Protein AF-A0A559LM00-F1 (afdb_monomer_lite)

Sequence (314 aa):
MRIRACRTKENVLQFLETYDVQHREHYKTKSLLLDKDQVIPAVTFHSKIVKPLAYRFVTWVQRHHDKLISPAQLSTTETGRILRAFYRYQLFCNLFGVDVQSRHGIGTDEERLEEYLDKFQPWEIEEILCINAFIEDKYSQVLDQVTWNFHPNNPKWDAEQTDPSTPEGAYNIEWFVLSSVFEARDHPALVELMSQYIISSNGDWFFEATDDLVQERWRGRFLSEGDQAQDYREPMPFEGDREGLPLLAWVILWKETSSNLYGVHIMEAFREWGSVMWDAGRLISSGAADTLTTEWERFCTVANGDLEDARDLI

Organism: Fusarium oxysporum f. sp. cubense (NCBI:txid61366)

pLDDT: mean 76.24, std 16.86, range [32.5, 96.25]

Structure (mmCIF, N/CA/C/O backbone):
data_AF-A0A559LM00-F1
#
_entry.id   AF-A0A559LM00-F1
#
loop_
_atom_site.group_PDB
_atom_site.id
_atom_site.type_symbol
_atom_site.label_atom_id
_atom_site.label_alt_id
_atom_site.label_comp_id
_atom_site.label_asym_id
_atom_site.label_entity_id
_atom_site.label_seq_id
_atom_site.pdbx_PDB_ins_code
_atom_site.Cartn_x
_atom_site.Cartn_y
_atom_site.Cartn_z
_atom_site.occupancy
_atom_site.B_iso_or_equiv
_atom_site.auth_seq_id
_atom_site.auth_comp_id
_atom_site.auth_asym_id
_atom_site.auth_atom_id
_atom_site.pdbx_PDB_model_num
ATOM 1 N N . MET A 1 1 ? -0.821 9.557 -19.865 1.00 38.56 1 MET A N 1
ATOM 2 C CA . MET A 1 1 ? 0.436 9.187 -19.173 1.00 38.56 1 MET A CA 1
ATOM 3 C C . MET A 1 1 ? 1.600 9.221 -20.163 1.00 38.56 1 MET A C 1
ATOM 5 O O . MET A 1 1 ? 1.863 8.232 -20.829 1.00 38.56 1 MET A O 1
ATOM 9 N N . ARG A 1 2 ? 2.259 10.378 -20.309 1.00 32.50 2 ARG A N 1
ATOM 10 C CA . ARG A 1 2 ? 3.512 10.569 -21.074 1.00 32.50 2 ARG A CA 1
ATOM 11 C C . ARG A 1 2 ? 4.588 11.174 -20.153 1.00 32.50 2 ARG A C 1
ATOM 13 O O . ARG A 1 2 ? 5.247 12.133 -20.516 1.00 32.50 2 ARG A O 1
ATOM 20 N N . ILE A 1 3 ? 4.708 10.671 -18.924 1.00 45.09 3 ILE A N 1
ATOM 21 C CA . ILE A 1 3 ? 5.622 11.258 -17.921 1.00 45.09 3 ILE A CA 1
ATOM 22 C C . ILE A 1 3 ? 7.060 10.739 -18.099 1.00 45.09 3 ILE A C 1
ATOM 24 O O . ILE A 1 3 ? 8.010 11.436 -17.772 1.00 45.09 3 ILE A O 1
ATOM 28 N N . ARG A 1 4 ? 7.250 9.557 -18.701 1.00 46.72 4 ARG A N 1
ATOM 29 C CA . ARG A 1 4 ? 8.565 8.896 -18.748 1.00 46.72 4 ARG A CA 1
ATOM 30 C C . ARG A 1 4 ? 9.628 9.594 -19.605 1.00 46.72 4 ARG A C 1
ATOM 32 O O . ARG A 1 4 ? 10.789 9.538 -19.247 1.00 46.72 4 ARG A O 1
ATOM 39 N N . ALA A 1 5 ? 9.261 10.281 -20.688 1.00 46.34 5 ALA A N 1
ATOM 40 C CA . ALA A 1 5 ? 10.246 10.854 -21.618 1.00 46.34 5 ALA A CA 1
ATOM 41 C C . ALA A 1 5 ? 10.874 12.192 -21.155 1.00 46.34 5 ALA A C 1
ATOM 43 O O . ALA A 1 5 ? 11.780 12.695 -21.812 1.00 46.34 5 ALA A O 1
ATOM 44 N N . CYS A 1 6 ? 10.394 12.785 -20.053 1.00 55.00 6 CYS A N 1
ATOM 45 C CA . CYS A 1 6 ? 10.891 14.058 -19.505 1.00 55.00 6 CYS A CA 1
ATOM 46 C C . CYS A 1 6 ? 10.982 14.026 -17.970 1.00 55.00 6 CYS A C 1
ATOM 48 O O . CYS A 1 6 ? 10.724 15.031 -17.306 1.00 55.00 6 CYS A O 1
ATOM 50 N N . ARG A 1 7 ? 11.261 12.861 -17.380 1.00 69.31 7 ARG A N 1
ATOM 51 C CA . ARG A 1 7 ? 11.218 12.690 -15.929 1.00 69.31 7 ARG A CA 1
ATOM 52 C C . ARG A 1 7 ? 12.531 13.162 -15.285 1.00 69.31 7 ARG A C 1
ATOM 54 O O . ARG A 1 7 ? 13.519 12.440 -15.310 1.00 69.31 7 ARG A O 1
ATOM 61 N N . THR A 1 8 ? 12.523 14.365 -14.710 1.00 77.44 8 THR A N 1
ATOM 62 C CA . THR A 1 8 ? 13.598 14.902 -13.851 1.00 77.44 8 THR A CA 1
ATOM 63 C C . THR A 1 8 ? 13.083 15.088 -12.424 1.00 77.44 8 THR A C 1
ATOM 65 O O . THR A 1 8 ? 11.866 15.114 -12.214 1.00 77.44 8 THR A O 1
ATOM 68 N N . LYS A 1 9 ? 13.987 15.233 -11.446 1.00 80.31 9 LYS A N 1
ATOM 69 C CA . LYS A 1 9 ? 13.611 15.476 -10.043 1.00 80.31 9 LYS A CA 1
ATOM 70 C C . LYS A 1 9 ? 12.732 16.723 -9.914 1.00 80.31 9 LYS A C 1
ATOM 72 O O . LYS A 1 9 ? 11.703 16.680 -9.254 1.00 80.31 9 LYS A O 1
ATOM 77 N N . GLU A 1 10 ? 13.070 17.793 -10.626 1.00 82.94 10 GLU A N 1
ATOM 78 C CA . GLU A 1 10 ? 12.320 19.053 -10.625 1.00 82.94 10 GLU A CA 1
ATOM 79 C C . GLU A 1 10 ? 10.890 18.868 -11.147 1.00 82.94 10 GLU A C 1
ATOM 81 O O . GLU A 1 10 ? 9.939 19.346 -10.533 1.00 82.94 10 GLU A O 1
ATOM 86 N N . ASN A 1 11 ? 10.718 18.124 -12.245 1.00 83.00 11 ASN A N 1
ATOM 87 C CA . ASN A 1 11 ? 9.393 17.860 -12.808 1.00 83.00 11 ASN A CA 1
ATOM 88 C C . ASN A 1 11 ? 8.537 16.976 -11.882 1.00 83.00 11 ASN A C 1
ATOM 90 O O . ASN A 1 11 ? 7.316 17.139 -11.842 1.00 83.00 11 ASN A O 1
ATOM 94 N N . VAL A 1 12 ? 9.160 16.045 -11.147 1.00 84.06 12 VAL A N 1
ATOM 95 C CA . VAL A 1 12 ? 8.483 15.216 -10.135 1.00 84.06 12 VAL A CA 1
ATOM 96 C C . VAL A 1 12 ? 8.002 16.078 -8.970 1.00 84.06 12 VAL A C 1
ATOM 98 O O . VAL A 1 12 ? 6.820 16.017 -8.638 1.00 84.06 12 VAL A O 1
ATOM 101 N N . LEU A 1 13 ? 8.868 16.928 -8.411 1.00 85.69 13 LEU A N 1
ATOM 102 C CA . LEU A 1 13 ? 8.511 17.825 -7.307 1.00 85.69 13 LEU A CA 1
ATOM 103 C C . LEU A 1 13 ? 7.398 18.804 -7.711 1.00 85.69 13 LEU A C 1
ATOM 105 O O . LEU A 1 13 ? 6.391 18.916 -7.018 1.00 85.69 13 LEU A O 1
ATOM 109 N N . GLN A 1 14 ? 7.492 19.417 -8.896 1.00 86.25 14 GLN A N 1
ATOM 110 C CA . GLN A 1 14 ? 6.448 20.314 -9.403 1.00 86.25 14 GLN A CA 1
ATOM 111 C C . GLN A 1 14 ? 5.091 19.606 -9.577 1.00 86.25 14 GLN A C 1
ATOM 113 O O . GLN A 1 14 ? 4.025 20.175 -9.303 1.00 86.25 14 GLN A O 1
ATOM 118 N N . PHE A 1 15 ? 5.108 18.355 -10.050 1.00 87.19 15 PHE A N 1
ATOM 119 C CA . PHE A 1 15 ? 3.897 17.545 -10.124 1.00 87.19 15 PHE A CA 1
ATOM 120 C C . PHE A 1 15 ? 3.331 17.271 -8.727 1.00 87.19 15 PHE A C 1
ATOM 122 O O . PHE A 1 15 ? 2.123 17.406 -8.536 1.00 87.19 15 PHE A O 1
ATOM 129 N N . LEU A 1 16 ? 4.182 16.911 -7.764 1.00 87.62 16 LEU A N 1
ATOM 130 C CA . LEU A 1 16 ? 3.782 16.571 -6.400 1.00 87.62 16 LEU A CA 1
ATOM 131 C C . LEU A 1 16 ? 3.203 17.763 -5.642 1.00 87.62 16 LEU A C 1
ATOM 133 O O . LEU A 1 16 ? 2.209 17.578 -4.946 1.00 87.62 16 LEU A O 1
ATOM 137 N N . GLU A 1 17 ? 3.730 18.972 -5.835 1.00 85.12 17 GLU A N 1
ATOM 138 C CA . GLU A 1 17 ? 3.127 20.208 -5.316 1.00 85.12 17 GLU A CA 1
ATOM 139 C C . GLU A 1 17 ? 1.706 20.408 -5.864 1.00 85.12 17 GLU A C 1
ATOM 141 O O . GLU A 1 17 ? 0.759 20.670 -5.120 1.00 85.12 17 GLU A O 1
ATOM 146 N N . THR A 1 18 ? 1.527 20.233 -7.178 1.00 83.44 18 THR A N 1
ATOM 147 C CA . THR A 1 18 ? 0.214 20.387 -7.827 1.00 83.44 18 THR A CA 1
ATOM 148 C C . THR A 1 18 ? -0.769 19.308 -7.369 1.00 83.44 18 THR A C 1
ATOM 150 O O . THR A 1 18 ? -1.940 19.597 -7.113 1.00 83.44 18 THR A O 1
ATOM 153 N N . TYR A 1 19 ? -0.297 18.065 -7.272 1.00 83.38 19 TYR A N 1
ATOM 154 C CA . TYR A 1 19 ? -1.072 16.922 -6.802 1.00 83.38 19 TYR A CA 1
ATOM 155 C C . TYR A 1 19 ? -1.530 17.124 -5.359 1.00 83.38 19 TYR A C 1
ATOM 157 O O . TYR A 1 19 ? -2.692 16.893 -5.055 1.00 83.38 19 TYR A O 1
ATOM 165 N N . ASP A 1 20 ? -0.646 17.605 -4.493 1.00 81.38 20 ASP A N 1
ATOM 166 C CA . ASP A 1 20 ? -0.907 17.808 -3.073 1.00 81.38 20 ASP A CA 1
ATOM 167 C C . ASP A 1 20 ? -1.953 18.907 -2.822 1.00 81.38 20 ASP A C 1
ATOM 169 O O . ASP A 1 20 ? -2.894 18.722 -2.049 1.00 81.38 20 ASP A O 1
ATOM 173 N N . VAL A 1 21 ? -1.887 20.016 -3.570 1.00 77.62 21 VAL A N 1
ATOM 174 C CA . VAL A 1 21 ? -2.957 21.031 -3.570 1.00 77.62 21 VAL A CA 1
ATOM 175 C C . VAL A 1 21 ? -4.295 20.412 -3.983 1.00 77.62 21 VAL A C 1
ATOM 177 O O . VAL A 1 21 ? -5.298 20.600 -3.300 1.00 77.62 21 VAL A O 1
ATOM 180 N N . GLN A 1 22 ? -4.324 19.628 -5.064 1.00 74.44 22 GLN A N 1
ATOM 181 C CA . GLN A 1 22 ? -5.555 18.982 -5.534 1.00 74.44 22 GLN A CA 1
ATOM 182 C C . GLN A 1 22 ? -6.076 17.915 -4.563 1.00 74.44 22 GLN A C 1
ATOM 184 O O . GLN A 1 22 ? -7.289 17.756 -4.417 1.00 74.44 22 GLN A O 1
ATOM 189 N N . HIS A 1 23 ? -5.180 17.185 -3.903 1.00 72.50 23 HIS A N 1
ATOM 190 C CA . HIS A 1 23 ? -5.504 16.166 -2.913 1.00 72.50 23 HIS A CA 1
ATOM 191 C C . HIS A 1 23 ? -6.143 16.801 -1.673 1.00 72.50 23 HIS A C 1
ATOM 193 O O . HIS A 1 23 ? -7.248 16.418 -1.299 1.00 72.50 23 HIS A O 1
ATOM 199 N N . ARG A 1 24 ? -5.522 17.846 -1.108 1.00 68.00 24 ARG A N 1
ATOM 200 C CA . ARG A 1 24 ? -6.054 18.581 0.053 1.00 68.00 24 ARG A CA 1
ATOM 201 C C . ARG A 1 24 ? -7.364 19.322 -0.228 1.00 68.00 24 ARG A C 1
ATOM 203 O O . ARG A 1 24 ? -8.161 19.520 0.681 1.00 68.00 24 ARG A O 1
ATOM 210 N N . GLU A 1 25 ? -7.617 19.718 -1.474 1.00 65.50 25 GLU A N 1
ATOM 211 C CA . GLU A 1 25 ? -8.863 20.390 -1.877 1.00 65.50 25 GLU A CA 1
ATOM 212 C C . GLU A 1 25 ? -10.072 19.442 -2.096 1.00 65.50 25 GLU A C 1
ATOM 214 O O . GLU A 1 25 ? -11.132 19.900 -2.545 1.00 65.50 25 GLU A O 1
ATOM 219 N N . HIS A 1 26 ? -9.967 18.132 -1.822 1.00 57.91 26 HIS A N 1
ATOM 220 C CA . HIS A 1 26 ? -10.953 17.157 -2.309 1.00 57.91 26 HIS A CA 1
ATOM 221 C C . HIS A 1 26 ? -12.411 17.381 -1.843 1.00 57.91 26 HIS A C 1
ATOM 223 O O . HIS A 1 26 ? -12.693 17.686 -0.689 1.00 57.91 26 HIS A O 1
ATOM 229 N N . TYR A 1 27 ? -13.322 17.170 -2.811 1.00 48.06 27 TYR A N 1
ATOM 230 C CA . TYR A 1 27 ? -14.798 17.292 -2.857 1.00 48.06 27 TYR A CA 1
ATOM 231 C C . TYR A 1 27 ? -15.404 18.501 -3.575 1.00 48.06 27 TYR A C 1
ATOM 233 O O . TYR A 1 27 ? -16.608 18.493 -3.851 1.00 48.06 27 TYR A O 1
ATOM 241 N N . LYS A 1 28 ? -14.632 19.492 -4.028 1.00 45.38 28 LYS A N 1
ATOM 242 C CA . LYS A 1 28 ? -15.147 20.360 -5.100 1.00 45.38 28 LYS A CA 1
ATOM 243 C C . LYS A 1 28 ? -14.879 19.676 -6.424 1.00 45.38 28 LYS A C 1
ATOM 245 O O . LYS A 1 28 ? -13.815 19.837 -7.005 1.00 45.38 28 LYS A O 1
ATOM 250 N N . THR A 1 29 ? -15.873 18.913 -6.884 1.00 45.06 29 THR A N 1
ATOM 251 C CA . THR A 1 29 ? -15.954 18.363 -8.244 1.00 45.06 29 THR A CA 1
ATOM 252 C C . THR A 1 29 ? -15.842 19.514 -9.241 1.00 45.06 29 THR A C 1
ATOM 254 O O . THR A 1 29 ? -16.833 20.039 -9.748 1.00 45.06 29 THR A O 1
ATOM 257 N N . LYS A 1 30 ? -14.622 19.963 -9.522 1.00 47.22 30 LYS A N 1
ATOM 258 C CA . LYS A 1 30 ? -14.353 20.741 -10.712 1.00 47.22 30 LYS A CA 1
ATOM 259 C C . LYS A 1 30 ? -14.426 19.695 -11.800 1.00 47.22 30 LYS A C 1
ATOM 261 O O . LYS A 1 30 ? -13.544 18.852 -11.906 1.00 47.22 30 LYS A O 1
ATOM 266 N N . SER A 1 31 ? -15.538 19.690 -12.530 1.00 48.81 31 SER A N 1
ATOM 267 C CA . SER A 1 31 ? -15.653 18.983 -13.799 1.00 48.81 31 SER A CA 1
ATOM 268 C C . SER A 1 31 ? -14.498 19.460 -14.674 1.00 48.81 31 SER A C 1
ATOM 270 O O . SER A 1 31 ? -14.629 20.453 -15.391 1.00 48.81 31 SER A O 1
ATOM 272 N N . LEU A 1 32 ? -13.337 18.812 -14.561 1.00 57.72 32 LEU A N 1
ATOM 273 C CA . LEU A 1 32 ? -12.252 19.017 -15.491 1.00 57.72 32 LEU A CA 1
ATOM 274 C C . LEU A 1 32 ? -12.810 18.562 -16.831 1.00 57.72 32 LEU A C 1
ATOM 276 O O . LEU A 1 32 ? -13.149 17.394 -17.018 1.00 57.72 32 LEU A O 1
ATOM 280 N N . LEU A 1 33 ? -12.956 19.516 -17.747 1.00 56.16 33 LEU A N 1
ATOM 281 C CA . LEU A 1 33 ? -13.113 19.225 -19.162 1.00 56.16 33 LEU A CA 1
ATOM 282 C C . LEU A 1 33 ? -11.802 18.576 -19.607 1.00 56.16 33 LEU A C 1
ATOM 284 O O . LEU A 1 33 ? -10.878 19.253 -20.049 1.00 56.16 33 LEU A O 1
ATOM 288 N N . LEU A 1 34 ? -11.700 17.269 -19.382 1.00 64.44 34 LEU A N 1
ATOM 289 C CA . LEU A 1 34 ? -10.583 16.469 -19.846 1.00 64.44 34 LEU A CA 1
ATOM 290 C C . LEU A 1 34 ? -10.708 16.354 -21.360 1.00 64.44 34 LEU A C 1
ATOM 292 O O . LEU A 1 34 ? -11.740 15.930 -21.887 1.00 64.44 34 LEU A O 1
ATOM 296 N N . ASP A 1 35 ? -9.650 16.747 -22.055 1.00 75.75 35 ASP A N 1
ATOM 297 C CA . ASP A 1 35 ? -9.575 16.585 -23.498 1.00 75.75 35 ASP A CA 1
ATOM 298 C C . ASP A 1 35 ? -9.514 15.093 -23.870 1.00 75.75 35 ASP A C 1
ATOM 300 O O . ASP A 1 35 ? -9.034 14.252 -23.101 1.00 75.75 35 ASP A O 1
ATOM 304 N N . LYS A 1 36 ? -9.983 14.745 -25.072 1.00 71.69 36 LYS A N 1
ATOM 305 C CA . LYS A 1 36 ? -9.971 13.369 -25.590 1.00 71.69 36 LYS A CA 1
ATOM 306 C C . LYS A 1 36 ? -8.573 12.754 -25.531 1.00 71.69 36 LYS A C 1
ATOM 308 O O . LYS A 1 36 ? -8.454 11.577 -25.188 1.00 71.69 36 LYS A O 1
ATOM 313 N N . ASP A 1 37 ? -7.536 13.552 -25.774 1.00 75.56 37 ASP A N 1
ATOM 314 C CA . ASP A 1 37 ? -6.137 13.116 -25.740 1.00 75.56 37 ASP A CA 1
ATOM 315 C C . ASP A 1 37 ? -5.653 12.732 -24.329 1.00 75.56 37 ASP A C 1
ATOM 317 O O . ASP A 1 37 ? -4.685 11.983 -24.180 1.00 75.56 37 ASP A O 1
ATOM 321 N N . GLN A 1 38 ? -6.349 13.177 -23.279 1.00 74.06 38 GLN A N 1
ATOM 322 C CA . GLN A 1 38 ? -6.095 12.783 -21.890 1.00 74.06 38 GLN A CA 1
ATOM 323 C C . GLN A 1 38 ? -6.999 11.624 -21.448 1.00 74.06 38 GLN A C 1
ATOM 325 O O . GLN A 1 38 ? -6.536 10.704 -20.768 1.00 74.06 38 GLN A O 1
ATOM 330 N N . VAL A 1 39 ? -8.267 11.631 -21.875 1.00 77.88 39 VAL A N 1
ATOM 331 C CA . VAL A 1 39 ? -9.256 10.604 -21.511 1.00 77.88 39 VAL A CA 1
ATOM 332 C C . VAL A 1 39 ? -8.934 9.255 -22.148 1.00 77.88 39 VAL A C 1
ATOM 334 O O . VAL A 1 39 ? -8.984 8.235 -21.464 1.00 77.88 39 VAL A O 1
ATOM 337 N N . ILE A 1 40 ? -8.579 9.216 -23.438 1.00 75.06 40 ILE A N 1
ATOM 338 C CA . ILE A 1 40 ? -8.351 7.951 -24.156 1.00 75.06 40 ILE A CA 1
ATOM 339 C C . ILE A 1 40 ? -7.229 7.124 -23.503 1.00 75.06 40 ILE A C 1
ATOM 341 O O . ILE A 1 40 ? -7.462 5.941 -23.230 1.00 75.06 40 ILE A O 1
ATOM 345 N N . PRO A 1 41 ? -6.044 7.686 -23.182 1.00 73.31 41 PRO A N 1
ATOM 346 C CA . PRO A 1 41 ? -5.012 6.943 -22.466 1.00 73.31 41 PRO A CA 1
ATOM 347 C C . PRO A 1 41 ? -5.449 6.491 -21.071 1.00 73.31 41 PRO 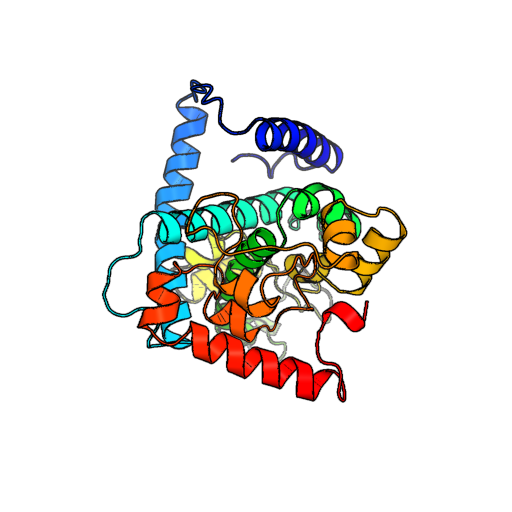A C 1
ATOM 349 O O . PRO A 1 41 ? -5.138 5.366 -20.691 1.00 73.31 41 PRO A O 1
ATOM 352 N N . ALA A 1 42 ? -6.181 7.324 -20.323 1.00 74.81 42 ALA A N 1
ATOM 353 C CA . ALA A 1 42 ? -6.656 6.975 -18.983 1.00 74.81 42 ALA A CA 1
ATOM 354 C C . ALA A 1 42 ? -7.658 5.808 -19.019 1.00 74.81 42 ALA A C 1
ATOM 356 O O . ALA A 1 42 ? -7.501 4.835 -18.286 1.00 74.81 42 ALA A O 1
ATOM 357 N N . VAL A 1 43 ? -8.634 5.851 -19.932 1.00 78.75 43 VAL A N 1
ATOM 358 C CA . VAL A 1 43 ? -9.609 4.767 -20.142 1.00 78.75 43 VAL A CA 1
ATOM 359 C C . VAL A 1 43 ? -8.921 3.498 -20.636 1.00 78.75 43 VAL A C 1
ATOM 361 O O . VAL A 1 43 ? -9.266 2.400 -20.194 1.00 78.75 43 VAL A O 1
ATOM 364 N N . THR A 1 44 ? -7.937 3.632 -21.527 1.00 75.88 44 THR A N 1
ATOM 365 C CA . THR A 1 44 ? -7.155 2.496 -22.028 1.00 75.88 44 THR A CA 1
ATOM 366 C C . THR A 1 44 ? -6.376 1.840 -20.896 1.00 75.88 44 THR A C 1
ATOM 368 O O . THR A 1 44 ? -6.470 0.627 -20.729 1.00 75.88 44 THR A O 1
ATOM 371 N N . PHE A 1 45 ? -5.667 2.630 -20.087 1.00 76.81 45 PHE A N 1
ATOM 372 C CA . PHE A 1 45 ? -4.922 2.143 -18.931 1.00 76.81 45 PHE A CA 1
ATOM 373 C C . PHE A 1 45 ? -5.848 1.475 -17.906 1.00 76.81 45 PHE A C 1
ATOM 375 O O . PHE A 1 45 ? -5.606 0.339 -17.503 1.00 76.81 45 PHE A O 1
ATOM 382 N N . HIS A 1 46 ? -6.967 2.118 -17.563 1.00 82.06 46 HIS A N 1
ATOM 383 C CA . HIS A 1 46 ? -7.951 1.546 -16.650 1.00 82.06 46 HIS A CA 1
ATOM 384 C C . HIS A 1 46 ? -8.493 0.201 -17.151 1.00 82.06 46 HIS A C 1
ATOM 386 O O . HIS A 1 46 ? -8.498 -0.788 -16.423 1.00 82.06 46 HIS A O 1
ATOM 392 N N . SER A 1 47 ? -8.935 0.154 -18.409 1.00 78.19 47 SER A N 1
ATOM 393 C CA . SER A 1 47 ? -9.650 -1.005 -18.951 1.00 78.19 47 SER A CA 1
ATOM 394 C C . SER A 1 47 ? -8.727 -2.174 -19.279 1.00 78.19 47 SER A C 1
ATOM 396 O O . SER A 1 47 ? -9.139 -3.322 -19.135 1.00 78.19 47 SER A O 1
ATOM 398 N N . LYS A 1 48 ? -7.505 -1.895 -19.749 1.00 75.19 48 LYS A N 1
ATOM 399 C CA . LYS A 1 48 ? -6.561 -2.929 -20.191 1.00 75.19 48 LYS A CA 1
ATOM 400 C C . LYS A 1 48 ? -5.594 -3.379 -19.103 1.00 75.19 48 LYS A C 1
ATOM 402 O O . LYS A 1 48 ? -5.153 -4.519 -19.169 1.00 75.19 48 LYS A O 1
ATOM 407 N N . ILE A 1 49 ? -5.278 -2.519 -18.134 1.00 75.88 49 ILE A N 1
ATOM 408 C CA . ILE A 1 49 ? -4.257 -2.799 -17.117 1.00 75.88 49 ILE A CA 1
ATOM 409 C C . ILE A 1 49 ? -4.897 -2.907 -15.734 1.00 75.88 49 ILE A C 1
ATOM 411 O O . ILE A 1 49 ? -4.979 -3.998 -15.177 1.00 75.88 49 ILE A O 1
ATOM 415 N N . VAL A 1 50 ? -5.430 -1.803 -15.203 1.00 79.38 50 VAL A N 1
ATOM 416 C CA . VAL A 1 50 ? -5.871 -1.738 -13.798 1.00 79.38 50 VAL A CA 1
ATOM 417 C C . VAL A 1 50 ? -7.010 -2.710 -13.507 1.00 79.38 50 VAL A C 1
ATOM 419 O O . VAL A 1 50 ? -6.940 -3.479 -12.555 1.00 79.38 50 VAL A O 1
ATOM 422 N N . LYS A 1 51 ? -8.062 -2.717 -14.331 1.00 82.88 51 LYS A N 1
ATOM 423 C CA . LYS A 1 51 ? -9.236 -3.562 -14.092 1.00 82.88 51 LYS A CA 1
ATOM 424 C C . LYS A 1 51 ? -8.900 -5.064 -14.146 1.00 82.88 51 LYS A C 1
ATOM 426 O O . LYS A 1 51 ? -9.285 -5.772 -13.216 1.00 82.88 51 LYS A O 1
ATOM 431 N N . PRO A 1 52 ? -8.177 -5.585 -15.158 1.00 80.31 52 PRO A N 1
ATOM 432 C CA . PRO A 1 52 ? -7.718 -6.975 -15.145 1.00 80.31 52 PRO A CA 1
ATOM 433 C C . PRO A 1 52 ? -6.839 -7.324 -13.940 1.00 80.31 52 PRO A C 1
ATOM 435 O O . PRO A 1 52 ? -6.994 -8.408 -13.378 1.00 80.31 52 PRO A O 1
ATOM 438 N N . LEU A 1 53 ? -5.950 -6.420 -13.524 1.00 82.25 53 LEU A N 1
ATOM 439 C CA . LEU A 1 53 ? -5.092 -6.633 -12.358 1.00 82.25 53 LEU A CA 1
ATOM 440 C C . LEU A 1 53 ? -5.876 -6.662 -11.052 1.00 82.25 53 LEU A C 1
ATOM 442 O O . LEU A 1 53 ? -5.627 -7.543 -10.241 1.00 82.25 53 LEU A O 1
ATOM 446 N N . ALA A 1 54 ? -6.878 -5.799 -10.891 1.00 87.75 54 ALA A N 1
ATOM 447 C CA . ALA A 1 54 ? -7.775 -5.831 -9.741 1.00 87.75 54 ALA A CA 1
ATOM 448 C C . ALA A 1 54 ? -8.476 -7.193 -9.602 1.00 87.75 54 ALA A C 1
ATOM 450 O O . ALA A 1 54 ? -8.520 -7.757 -8.512 1.00 87.75 54 ALA A O 1
ATOM 451 N N . TYR A 1 55 ? -8.946 -7.789 -10.704 1.00 85.69 55 TYR A N 1
ATOM 452 C CA . TYR A 1 55 ? -9.506 -9.147 -10.660 1.00 85.69 55 TYR A CA 1
ATOM 453 C C . TYR A 1 55 ? -8.464 -10.213 -10.293 1.00 85.69 55 TYR A C 1
ATOM 455 O O . TYR A 1 55 ? -8.771 -11.154 -9.555 1.00 85.69 55 TYR A O 1
ATOM 463 N N . ARG A 1 56 ? -7.229 -10.085 -10.793 1.00 86.25 56 ARG A N 1
ATOM 464 C CA . ARG A 1 56 ? -6.138 -11.013 -10.456 1.00 86.25 56 ARG A CA 1
ATOM 465 C C . ARG A 1 56 ? -5.707 -10.884 -8.996 1.00 86.25 56 ARG A C 1
ATOM 467 O O . ARG A 1 56 ? -5.456 -11.914 -8.385 1.00 86.25 56 ARG A O 1
ATOM 474 N N . PHE A 1 57 ? -5.685 -9.672 -8.449 1.00 89.19 57 PHE A N 1
ATOM 475 C CA . PHE A 1 57 ? -5.428 -9.398 -7.036 1.00 89.19 57 PHE A CA 1
ATOM 476 C C . PHE A 1 57 ? -6.449 -10.114 -6.148 1.00 89.19 57 PHE A C 1
ATOM 478 O O . PHE A 1 57 ? -6.081 -10.883 -5.271 1.00 89.19 57 PHE A O 1
ATOM 485 N N . VAL A 1 58 ? -7.740 -9.979 -6.454 1.00 89.75 58 VAL A N 1
ATOM 486 C CA . VAL A 1 58 ? -8.825 -10.661 -5.722 1.00 89.75 58 VAL A CA 1
ATOM 487 C C . VAL A 1 58 ? -8.663 -12.186 -5.794 1.00 89.75 58 VAL A C 1
ATOM 489 O O . VAL A 1 58 ? -8.788 -12.887 -4.795 1.00 89.75 58 VAL A O 1
ATOM 492 N N . THR A 1 59 ? -8.306 -12.713 -6.968 1.00 87.12 59 THR A N 1
ATOM 493 C CA . THR A 1 59 ? -8.029 -14.152 -7.147 1.00 87.12 59 THR A CA 1
ATOM 494 C C . THR A 1 59 ? -6.772 -14.608 -6.394 1.00 87.12 59 THR A C 1
ATOM 496 O O . THR A 1 59 ? -6.649 -15.773 -6.023 1.00 87.12 59 THR A O 1
ATOM 499 N N . TRP A 1 60 ? -5.801 -13.719 -6.206 1.00 88.50 60 TRP A N 1
ATOM 500 C CA . TRP A 1 60 ? -4.585 -13.993 -5.451 1.00 88.50 60 TRP A CA 1
ATOM 501 C C . TRP A 1 60 ? -4.856 -14.000 -3.945 1.00 88.50 60 TRP A C 1
ATOM 503 O O . TRP A 1 60 ? -4.476 -14.964 -3.284 1.00 88.50 60 TRP A O 1
ATOM 513 N N . VAL A 1 61 ? -5.625 -13.038 -3.429 1.00 90.44 61 VAL A N 1
ATOM 514 C CA . VAL A 1 61 ? -6.074 -13.028 -2.027 1.00 90.44 61 VAL A CA 1
ATOM 515 C C . VAL A 1 61 ? -6.850 -14.298 -1.676 1.00 90.44 61 VAL A C 1
ATOM 517 O O . VAL A 1 61 ? -6.640 -14.875 -0.613 1.00 90.44 61 VAL A O 1
ATOM 520 N N . GLN A 1 62 ? -7.694 -14.798 -2.587 1.00 84.88 62 GLN A N 1
ATOM 521 C CA . GLN A 1 62 ? -8.424 -16.062 -2.402 1.00 84.88 62 GLN A CA 1
ATOM 522 C C . GLN A 1 62 ? -7.528 -17.245 -2.025 1.00 84.88 62 GLN A C 1
ATOM 524 O O . GLN A 1 62 ? -7.986 -18.159 -1.346 1.00 84.88 62 GLN A O 1
ATOM 529 N N . ARG A 1 63 ? -6.271 -17.256 -2.481 1.00 83.94 63 ARG A N 1
ATOM 530 C CA . ARG A 1 63 ? -5.324 -18.340 -2.187 1.00 83.94 63 ARG A CA 1
ATOM 531 C C . ARG A 1 63 ? -4.742 -18.231 -0.782 1.00 83.94 63 ARG A C 1
ATOM 533 O O . ARG A 1 63 ? -4.424 -19.260 -0.202 1.00 83.94 63 ARG A O 1
ATOM 540 N N . HIS A 1 64 ? -4.632 -17.012 -0.261 1.00 82.75 64 HIS A N 1
ATOM 541 C CA . HIS A 1 64 ? -4.095 -16.725 1.069 1.00 82.75 64 HIS A CA 1
ATOM 542 C C . HIS A 1 64 ? -5.184 -16.780 2.145 1.00 82.75 64 HIS A C 1
ATOM 544 O O . HIS A 1 64 ? -4.895 -17.088 3.296 1.00 82.75 64 HIS A O 1
ATOM 550 N N . HIS A 1 65 ? -6.449 -16.540 1.779 1.00 80.38 65 HIS A N 1
ATOM 551 C CA . HIS A 1 65 ? -7.566 -16.581 2.718 1.00 80.38 65 HIS A CA 1
ATOM 552 C C . HIS A 1 65 ? -8.894 -16.949 2.026 1.00 80.38 65 HIS A C 1
ATOM 554 O O . HIS A 1 65 ? -9.744 -16.108 1.717 1.00 80.38 65 HIS A O 1
ATOM 560 N N . ASP A 1 66 ? -9.099 -18.248 1.824 1.00 72.44 66 ASP A N 1
ATOM 561 C CA . ASP A 1 66 ? -10.210 -18.853 1.073 1.00 72.44 66 ASP A CA 1
ATOM 562 C C . ASP A 1 66 ? -11.620 -18.385 1.493 1.00 72.44 66 ASP A C 1
ATOM 564 O O . ASP A 1 66 ? -12.499 -18.200 0.648 1.00 72.44 66 ASP A O 1
ATOM 568 N N . LYS A 1 67 ? -11.839 -18.125 2.787 1.00 72.69 67 LYS A N 1
ATOM 569 C CA . LYS A 1 67 ? -13.139 -17.690 3.332 1.00 72.69 67 LYS A CA 1
ATOM 570 C C . LYS A 1 67 ? -13.498 -16.226 3.065 1.00 72.69 67 LYS A C 1
ATOM 572 O O . LYS A 1 67 ? -14.674 -15.879 3.165 1.00 72.69 67 LYS A O 1
ATOM 577 N N . LEU A 1 68 ? -12.530 -15.361 2.741 1.00 72.38 68 LEU A N 1
ATOM 578 C CA . LEU A 1 68 ? -12.780 -13.918 2.571 1.00 72.38 68 LEU A CA 1
ATOM 579 C C . LEU A 1 68 ? -13.557 -13.609 1.299 1.00 72.38 68 LEU A C 1
ATOM 581 O O . LEU A 1 68 ? -14.400 -12.709 1.245 1.00 72.38 68 LEU A O 1
ATOM 585 N N . ILE A 1 69 ? -13.299 -14.396 0.265 1.00 64.81 69 ILE A N 1
ATOM 586 C CA . ILE A 1 69 ? -13.867 -14.181 -1.055 1.00 64.81 69 ILE A CA 1
ATOM 587 C C . ILE A 1 69 ? -14.740 -15.392 -1.380 1.00 64.81 69 ILE A C 1
ATOM 589 O O . ILE A 1 69 ? -14.535 -16.124 -2.348 1.00 64.81 69 ILE A O 1
ATOM 593 N N . SER A 1 70 ? -15.757 -15.573 -0.532 1.00 61.69 70 SER A N 1
ATOM 594 C CA . SER A 1 70 ? -17.016 -16.213 -0.920 1.00 61.69 70 SER A CA 1
ATOM 595 C C . SER A 1 70 ? -17.527 -15.556 -2.219 1.00 61.69 70 SER A C 1
ATOM 597 O O . SER A 1 70 ? -17.270 -14.365 -2.409 1.00 61.69 70 SER A O 1
ATOM 599 N N . PRO A 1 71 ? -18.248 -16.261 -3.118 1.00 53.47 71 PRO A N 1
ATOM 600 C CA . PRO A 1 71 ? -18.655 -15.776 -4.452 1.00 53.47 71 PRO A CA 1
ATOM 601 C C . PRO A 1 71 ? -19.504 -14.486 -4.496 1.00 53.47 71 PRO A C 1
ATOM 603 O O . PRO A 1 71 ? -19.973 -14.096 -5.566 1.00 53.47 71 PRO A O 1
ATOM 606 N N . ALA A 1 72 ? -19.717 -13.816 -3.363 1.00 60.16 72 ALA A N 1
ATOM 607 C CA . ALA A 1 72 ? -20.277 -12.479 -3.300 1.00 60.16 72 ALA A CA 1
ATOM 608 C C . ALA A 1 72 ? -19.404 -11.484 -4.080 1.00 60.16 72 ALA A C 1
ATOM 610 O O . ALA A 1 72 ? -18.198 -11.360 -3.857 1.00 60.16 72 ALA A O 1
ATOM 611 N N . GLN A 1 73 ? -20.053 -10.748 -4.979 1.00 81.44 73 GLN A N 1
ATOM 612 C CA . GLN A 1 73 ? -19.460 -9.644 -5.723 1.00 81.44 73 GLN A CA 1
ATOM 613 C C . GLN A 1 73 ? -18.822 -8.629 -4.758 1.00 81.44 73 GLN A C 1
ATOM 615 O O . GLN A 1 73 ? -19.355 -8.381 -3.676 1.00 81.44 73 GLN A O 1
ATOM 620 N N . LEU A 1 74 ? -17.681 -8.056 -5.149 1.00 89.44 74 LEU A N 1
ATOM 621 C CA . LEU A 1 74 ? -17.063 -6.953 -4.412 1.00 89.44 74 LEU A CA 1
ATOM 622 C C . LEU A 1 74 ? -18.054 -5.804 -4.253 1.00 89.44 74 LEU A C 1
ATOM 624 O O . LEU A 1 74 ? -18.780 -5.474 -5.200 1.00 89.44 74 LEU A O 1
ATOM 628 N N . SER A 1 75 ? -18.053 -5.172 -3.085 1.00 90.69 75 SER A N 1
ATOM 629 C CA . SER A 1 75 ? -18.811 -3.942 -2.899 1.00 90.69 75 SER A CA 1
ATOM 630 C C . SER A 1 75 ? -18.211 -2.805 -3.738 1.00 90.69 75 SER A C 1
ATOM 632 O O . SER A 1 75 ? -17.084 -2.883 -4.248 1.00 90.69 75 SER A O 1
ATOM 634 N N . THR A 1 76 ? -18.966 -1.715 -3.887 1.00 90.50 76 THR A N 1
ATOM 635 C CA . THR A 1 76 ? -18.456 -0.488 -4.514 1.00 90.50 76 THR A CA 1
ATOM 636 C C . THR A 1 76 ? -17.257 0.068 -3.743 1.00 90.50 76 THR A C 1
ATOM 638 O O . THR A 1 76 ? -16.308 0.532 -4.372 1.00 90.50 76 THR A O 1
ATOM 641 N N . THR A 1 77 ? -17.275 -0.015 -2.410 1.00 90.69 77 THR A N 1
ATOM 642 C CA . THR A 1 77 ? -16.200 0.484 -1.544 1.00 90.69 77 THR A CA 1
ATOM 643 C C . THR A 1 77 ? -14.937 -0.360 -1.697 1.00 90.69 77 THR A C 1
ATOM 645 O O . THR A 1 77 ? -13.878 0.194 -1.974 1.00 90.69 77 THR A O 1
ATOM 648 N N . GLU A 1 78 ? -15.049 -1.689 -1.643 1.00 93.19 78 GLU A N 1
ATOM 649 C CA . GLU A 1 78 ? -13.925 -2.622 -1.845 1.00 93.19 78 GLU A CA 1
ATOM 650 C C . GLU A 1 78 ? -13.298 -2.450 -3.231 1.00 93.19 78 GLU A C 1
ATOM 652 O O . GLU A 1 78 ? -12.082 -2.334 -3.381 1.00 93.19 78 GLU A O 1
ATOM 657 N N . THR A 1 79 ? -14.145 -2.362 -4.262 1.00 92.62 79 THR A N 1
ATOM 658 C CA . THR A 1 79 ? -13.691 -2.094 -5.631 1.00 92.62 79 THR A CA 1
ATOM 659 C C . THR A 1 79 ? -12.969 -0.749 -5.708 1.00 92.62 79 THR A C 1
ATOM 661 O O . THR A 1 79 ? -11.921 -0.650 -6.343 1.00 92.62 79 THR A O 1
ATOM 664 N N . GLY A 1 80 ? -13.510 0.283 -5.055 1.00 91.94 80 GLY A N 1
ATOM 665 C CA . GLY A 1 80 ? -12.905 1.609 -4.973 1.00 91.94 80 GLY A CA 1
ATOM 666 C C . GLY A 1 80 ? -11.518 1.583 -4.331 1.00 91.94 80 GLY A C 1
ATOM 667 O O . GLY A 1 80 ? -10.579 2.092 -4.941 1.00 91.94 80 GLY A O 1
ATOM 668 N N . ARG A 1 81 ? -11.375 0.935 -3.165 1.00 93.44 81 ARG A N 1
ATOM 669 C CA . ARG A 1 81 ? -10.101 0.783 -2.435 1.00 93.44 81 ARG A CA 1
ATOM 670 C C . ARG A 1 81 ? -9.044 0.091 -3.291 1.00 93.44 81 ARG A C 1
ATOM 672 O O . ARG A 1 81 ? -7.980 0.658 -3.518 1.00 93.44 81 ARG A O 1
ATOM 679 N N . ILE A 1 82 ? -9.374 -1.064 -3.876 1.00 94.06 82 ILE A N 1
ATOM 680 C CA . ILE A 1 82 ? -8.443 -1.825 -4.726 1.00 94.06 82 ILE A CA 1
ATOM 681 C C . ILE A 1 82 ? -7.997 -0.988 -5.932 1.00 94.06 82 ILE A C 1
ATOM 683 O O . ILE A 1 82 ? -6.804 -0.878 -6.213 1.00 94.06 82 ILE A O 1
ATOM 687 N N . LEU A 1 83 ? -8.937 -0.367 -6.654 1.00 92.50 83 LEU A N 1
ATOM 688 C CA . LEU A 1 83 ? -8.601 0.461 -7.816 1.00 92.50 83 LEU A CA 1
ATOM 689 C C . LEU A 1 83 ? -7.734 1.663 -7.420 1.00 92.50 83 LEU A C 1
ATOM 691 O O . LEU A 1 83 ? -6.757 1.962 -8.107 1.00 92.50 83 LEU A O 1
ATOM 695 N N . ARG A 1 84 ? -8.076 2.343 -6.321 1.00 92.75 84 ARG A N 1
ATOM 696 C CA . ARG A 1 84 ? -7.325 3.486 -5.795 1.00 92.75 84 ARG A CA 1
ATOM 697 C C . ARG A 1 84 ? -5.903 3.087 -5.409 1.00 92.75 84 ARG A C 1
ATOM 699 O O . ARG A 1 84 ? -4.972 3.783 -5.808 1.00 92.75 84 ARG A O 1
ATOM 706 N N . ALA A 1 85 ? -5.733 1.955 -4.733 1.00 94.12 85 ALA A N 1
ATOM 707 C CA . ALA A 1 85 ? -4.430 1.405 -4.381 1.00 94.12 85 ALA A CA 1
ATOM 708 C C . ALA A 1 85 ? -3.570 1.136 -5.624 1.00 94.12 85 ALA A C 1
ATOM 710 O O . ALA A 1 85 ? -2.433 1.594 -5.690 1.00 94.12 85 ALA A O 1
ATOM 711 N N . PHE A 1 86 ? -4.130 0.512 -6.671 1.00 88.12 86 PHE A N 1
ATOM 712 C CA . PHE A 1 86 ? -3.424 0.322 -7.946 1.00 88.12 86 PHE A CA 1
ATOM 713 C C . PHE A 1 86 ? -3.011 1.641 -8.606 1.00 88.12 86 PHE A C 1
ATOM 715 O O . PHE A 1 86 ? -1.922 1.732 -9.175 1.00 88.12 86 PHE A O 1
ATOM 722 N N . TYR A 1 87 ? -3.865 2.667 -8.567 1.00 88.00 87 TYR A N 1
ATOM 723 C CA . TYR A 1 87 ? -3.521 3.972 -9.130 1.00 88.00 87 TYR A CA 1
ATOM 724 C C . TYR A 1 87 ? -2.422 4.677 -8.341 1.00 88.00 87 TYR A C 1
ATOM 726 O O . TYR A 1 87 ? -1.516 5.232 -8.962 1.00 88.00 87 TYR A O 1
ATOM 734 N N . ARG A 1 88 ? -2.484 4.640 -7.006 1.00 91.62 88 ARG A N 1
ATOM 735 C CA . ARG A 1 88 ? -1.456 5.200 -6.118 1.00 91.62 88 ARG A CA 1
ATOM 736 C C . ARG A 1 88 ? -0.124 4.473 -6.298 1.00 91.62 88 ARG A C 1
ATOM 738 O O . ARG A 1 88 ? 0.887 5.114 -6.563 1.00 91.62 88 ARG A O 1
ATOM 745 N N . TYR A 1 89 ? -0.154 3.143 -6.326 1.00 88.62 89 TYR A N 1
ATOM 746 C CA . TYR A 1 89 ? 1.002 2.312 -6.648 1.00 88.62 89 TYR A CA 1
ATOM 747 C C . TYR A 1 89 ? 1.622 2.686 -8.002 1.00 88.62 89 TYR A C 1
ATOM 749 O O . TYR A 1 89 ? 2.799 3.021 -8.110 1.00 88.62 89 TYR A O 1
ATOM 757 N N . GLN A 1 90 ? 0.809 2.719 -9.063 1.00 81.56 90 GLN A N 1
ATOM 758 C CA . GLN A 1 90 ? 1.300 3.067 -10.393 1.00 81.56 90 GLN A CA 1
ATOM 759 C C . GLN A 1 90 ? 1.840 4.502 -10.455 1.00 81.56 90 GLN A C 1
ATOM 761 O O . GLN A 1 90 ? 2.766 4.778 -11.228 1.00 81.56 90 GLN A O 1
ATOM 766 N N . LEU A 1 91 ? 1.247 5.430 -9.703 1.00 84.38 91 LEU A N 1
ATOM 767 C CA . LEU A 1 91 ? 1.730 6.799 -9.609 1.00 84.38 91 LEU A CA 1
ATOM 768 C C . LEU A 1 91 ? 3.112 6.830 -8.953 1.00 84.38 91 LEU A C 1
ATOM 770 O O . LEU A 1 91 ? 4.017 7.403 -9.556 1.00 84.38 91 LEU A O 1
ATOM 774 N N . PHE A 1 92 ? 3.304 6.127 -7.835 1.00 85.69 92 PHE A N 1
ATOM 775 C CA . PHE A 1 92 ? 4.615 5.950 -7.210 1.00 85.69 92 PHE A CA 1
ATOM 776 C C . PHE A 1 92 ? 5.650 5.430 -8.215 1.00 85.69 92 PHE A C 1
ATOM 778 O O . PHE A 1 92 ? 6.670 6.079 -8.445 1.00 85.69 92 PHE A O 1
ATOM 785 N N . CYS A 1 93 ? 5.356 4.331 -8.922 1.00 78.31 93 CYS A N 1
ATOM 786 C CA . CYS A 1 93 ? 6.276 3.772 -9.919 1.00 78.31 93 CYS A CA 1
ATOM 787 C C . CYS A 1 93 ? 6.602 4.763 -11.050 1.00 78.31 93 CYS A C 1
ATOM 789 O O . CYS A 1 93 ? 7.704 4.758 -11.599 1.00 78.31 93 CYS A O 1
ATOM 791 N N . ASN A 1 94 ? 5.647 5.609 -11.445 1.00 77.94 94 ASN A N 1
ATOM 792 C CA . ASN A 1 94 ? 5.880 6.608 -12.485 1.00 77.94 94 ASN A CA 1
ATOM 793 C C . ASN A 1 94 ? 6.754 7.766 -12.000 1.00 77.94 94 ASN A C 1
ATOM 795 O O . ASN A 1 94 ? 7.566 8.260 -12.785 1.00 77.94 94 ASN A O 1
ATOM 799 N N . LEU A 1 95 ? 6.593 8.185 -10.746 1.00 79.69 95 LEU A N 1
ATOM 800 C CA . LEU A 1 95 ? 7.345 9.287 -10.150 1.00 79.69 95 LEU A CA 1
ATOM 801 C C . LEU A 1 95 ? 8.769 8.864 -9.787 1.00 79.69 95 LEU A C 1
ATOM 803 O O . LEU A 1 95 ? 9.717 9.535 -10.185 1.00 79.69 95 LEU A O 1
ATOM 807 N N . PHE A 1 96 ? 8.915 7.723 -9.115 1.00 79.44 96 PHE A N 1
ATOM 808 C CA . PHE A 1 96 ? 10.166 7.338 -8.459 1.00 79.44 96 PHE A CA 1
ATOM 809 C C . PHE A 1 96 ? 10.856 6.116 -9.069 1.00 79.44 96 PHE A C 1
ATOM 811 O O . PHE A 1 96 ? 12.037 5.909 -8.808 1.00 79.44 96 PHE A O 1
ATOM 818 N N . GLY A 1 97 ? 10.170 5.327 -9.908 1.00 70.88 97 GLY A N 1
ATOM 819 C CA . GLY A 1 97 ? 10.757 4.109 -10.483 1.00 70.88 97 GLY A CA 1
ATOM 820 C C . GLY A 1 97 ? 11.983 4.386 -11.364 1.00 70.88 97 GLY A C 1
ATOM 821 O O . GLY A 1 97 ? 12.144 5.502 -11.846 1.00 70.88 97 GLY A O 1
ATOM 822 N N . VAL A 1 98 ? 12.834 3.396 -11.635 1.00 63.91 98 VAL A N 1
ATOM 823 C CA . VAL A 1 98 ? 14.056 3.569 -12.446 1.00 63.91 98 VAL A CA 1
ATOM 824 C C . VAL A 1 98 ? 13.744 3.959 -13.893 1.00 63.91 98 VAL A C 1
ATOM 826 O O . VAL A 1 98 ? 12.700 3.617 -14.454 1.00 63.91 98 VAL A O 1
ATOM 829 N N . ASP A 1 99 ? 14.604 4.803 -14.470 1.00 55.41 99 ASP A N 1
ATOM 830 C CA . ASP A 1 99 ? 14.672 5.006 -15.917 1.00 55.41 99 ASP A CA 1
ATOM 831 C C . ASP A 1 99 ? 15.713 4.045 -16.490 1.00 55.41 99 ASP A C 1
ATOM 833 O O . ASP A 1 99 ? 16.809 3.922 -15.939 1.00 55.41 99 ASP A O 1
ATOM 837 N N . VAL A 1 100 ? 15.409 3.453 -17.645 1.00 48.62 100 VAL A N 1
ATOM 838 C CA . VAL A 1 100 ? 16.307 2.560 -18.397 1.00 48.62 100 VAL A CA 1
ATOM 839 C C . VAL A 1 100 ? 17.678 3.223 -18.622 1.00 48.62 100 VAL A C 1
ATOM 841 O O . VAL A 1 100 ? 18.698 2.548 -18.738 1.00 48.62 100 VAL A O 1
ATOM 844 N N . GLN A 1 101 ? 17.718 4.560 -18.653 1.00 48.84 101 GLN A N 1
ATOM 845 C CA . GLN A 1 101 ? 18.940 5.345 -18.830 1.00 48.84 101 GLN A CA 1
ATOM 846 C C . GLN A 1 101 ? 19.675 5.701 -17.524 1.00 48.84 101 GLN A C 1
ATOM 848 O O . GLN A 1 101 ? 20.899 5.821 -17.552 1.00 48.84 101 GLN A O 1
ATOM 853 N N . SER A 1 102 ? 18.982 5.883 -16.390 1.00 54.59 102 SER A N 1
ATOM 854 C CA . SER A 1 102 ? 19.592 6.391 -15.145 1.00 54.59 102 SER A CA 1
ATOM 855 C C . SER A 1 102 ? 20.099 5.294 -14.205 1.00 54.59 102 SER A C 1
ATOM 857 O O . SER A 1 102 ? 20.907 5.592 -13.321 1.00 54.59 102 SER A O 1
ATOM 859 N N . ARG A 1 103 ? 19.646 4.039 -14.374 1.00 53.19 103 ARG A N 1
ATOM 860 C CA . ARG A 1 103 ? 19.935 2.877 -13.495 1.00 53.19 103 ARG A CA 1
ATOM 861 C C . ARG A 1 103 ? 19.619 3.090 -12.000 1.00 53.19 103 ARG A C 1
ATOM 863 O O . ARG A 1 103 ? 19.922 2.234 -11.183 1.00 53.19 103 ARG A O 1
ATOM 870 N N . HIS A 1 104 ? 19.045 4.237 -11.643 1.00 56.66 104 HIS A N 1
ATOM 871 C CA . HIS A 1 104 ? 18.691 4.646 -10.286 1.00 56.66 104 HIS A CA 1
ATOM 872 C C . HIS A 1 104 ? 17.337 5.358 -10.333 1.00 56.66 104 HIS A C 1
ATOM 874 O O . HIS A 1 104 ? 17.073 6.136 -11.261 1.00 56.66 104 HIS A O 1
ATOM 880 N N . GLY A 1 105 ? 16.480 5.064 -9.353 1.00 64.81 105 GLY A N 1
ATOM 881 C CA . GLY A 1 105 ? 15.206 5.751 -9.152 1.00 64.81 105 GLY A CA 1
ATOM 882 C C . GLY A 1 105 ? 15.409 7.228 -8.812 1.00 64.81 105 GLY A C 1
ATOM 883 O O . GLY A 1 105 ? 16.524 7.674 -8.534 1.00 64.81 105 GLY A O 1
ATOM 884 N N . ILE A 1 106 ? 14.329 8.008 -8.848 1.00 72.69 106 ILE A N 1
ATOM 885 C CA . ILE A 1 106 ? 14.381 9.418 -8.437 1.00 72.69 106 ILE A CA 1
ATOM 886 C C . ILE A 1 106 ? 14.208 9.501 -6.922 1.00 72.69 106 ILE A C 1
ATOM 888 O O . ILE A 1 106 ? 13.258 8.949 -6.370 1.00 72.69 106 ILE A O 1
ATOM 892 N N . GLY A 1 107 ? 15.124 10.228 -6.285 1.00 76.38 107 GLY A N 1
ATOM 893 C CA . GLY A 1 107 ? 15.110 10.534 -4.857 1.00 76.38 107 GLY A CA 1
ATOM 894 C C . GLY A 1 107 ? 15.533 9.384 -3.942 1.00 76.38 107 GLY A C 1
ATOM 895 O O . GLY A 1 107 ? 15.581 8.224 -4.370 1.00 76.38 107 GLY A O 1
ATOM 896 N N . THR A 1 108 ? 15.879 9.734 -2.699 1.00 84.00 108 THR A N 1
ATOM 897 C CA . THR A 1 108 ? 16.140 8.767 -1.614 1.00 84.00 108 THR A CA 1
ATOM 898 C C . THR A 1 108 ? 14.831 8.225 -1.042 1.00 84.00 108 THR A C 1
ATOM 900 O O . THR A 1 108 ? 13.758 8.751 -1.336 1.00 84.00 108 THR A O 1
ATOM 903 N N . ASP A 1 109 ? 14.908 7.187 -0.215 1.00 85.00 109 ASP A N 1
ATOM 904 C CA . ASP A 1 109 ? 13.736 6.611 0.451 1.00 85.00 109 ASP A CA 1
ATOM 905 C C . ASP A 1 109 ? 13.040 7.624 1.364 1.00 85.00 109 ASP A C 1
ATOM 907 O O . ASP A 1 109 ? 11.816 7.741 1.332 1.00 85.00 109 ASP A O 1
ATOM 911 N N . GLU A 1 110 ? 13.811 8.463 2.063 1.00 85.56 110 GLU A N 1
ATOM 912 C CA . GLU A 1 110 ? 13.262 9.572 2.843 1.00 85.56 110 GLU A CA 1
ATOM 913 C C . GLU A 1 110 ? 12.533 10.596 1.966 1.00 85.56 110 GLU A C 1
ATOM 915 O O . GLU A 1 110 ? 11.462 11.056 2.343 1.00 85.56 110 GLU A O 1
ATOM 920 N N . GLU A 1 111 ? 13.079 10.939 0.792 1.00 86.88 111 GLU A N 1
ATOM 921 C CA . GLU A 1 111 ? 12.425 11.877 -0.132 1.00 86.88 111 GLU A CA 1
ATOM 922 C C . GLU A 1 111 ? 11.134 11.283 -0.712 1.00 86.88 111 GLU A C 1
ATOM 924 O O . GLU A 1 111 ? 10.166 12.001 -0.932 1.00 86.88 111 GLU A O 1
ATOM 929 N N . ARG A 1 112 ? 11.085 9.968 -0.954 1.00 88.31 112 ARG A N 1
ATOM 930 C CA . ARG A 1 112 ? 9.869 9.281 -1.424 1.00 88.31 112 ARG A CA 1
ATOM 931 C C . ARG A 1 112 ? 8.786 9.263 -0.349 1.00 88.31 112 ARG A C 1
ATOM 933 O O . ARG A 1 112 ? 7.609 9.444 -0.677 1.00 88.31 112 ARG A O 1
ATOM 940 N N . LEU A 1 113 ? 9.179 9.055 0.909 1.00 88.44 113 LEU A N 1
ATOM 941 C CA . LEU A 1 113 ? 8.277 9.130 2.052 1.00 88.44 113 LEU A CA 1
ATOM 942 C C . LEU A 1 113 ? 7.723 10.552 2.190 1.00 88.44 113 LEU A C 1
ATOM 944 O O . LEU A 1 113 ? 6.512 10.739 2.082 1.00 88.44 113 LEU A O 1
ATOM 948 N N . GLU A 1 114 ? 8.607 11.541 2.327 1.00 87.56 114 GLU A N 1
ATOM 949 C CA . GLU A 1 114 ? 8.281 12.962 2.517 1.00 87.56 114 GLU A CA 1
ATOM 950 C C . 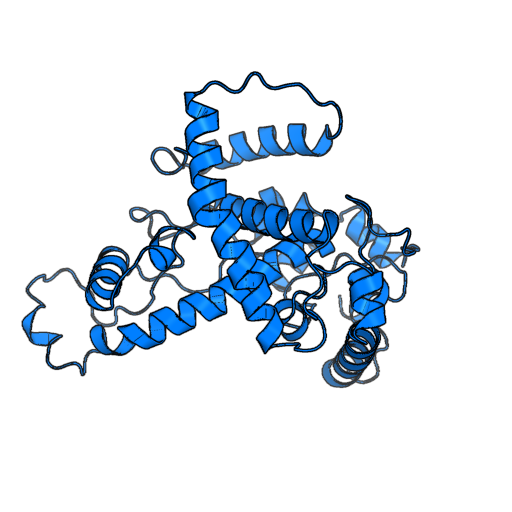GLU A 1 114 ? 7.404 13.512 1.384 1.00 87.56 114 GLU A C 1
ATOM 952 O O . GLU A 1 114 ? 6.346 14.100 1.606 1.00 87.56 114 GLU A O 1
ATOM 957 N N . GLU A 1 115 ? 7.811 13.296 0.135 1.00 87.75 115 GLU A N 1
ATOM 958 C CA . GLU A 1 115 ? 7.181 13.961 -1.001 1.00 87.75 115 GLU A CA 1
ATOM 959 C C . GLU A 1 115 ? 5.908 13.258 -1.479 1.00 87.75 115 GLU A C 1
ATOM 961 O O . GLU A 1 115 ? 5.162 13.814 -2.293 1.00 87.75 115 GLU A O 1
ATOM 966 N N . TYR A 1 116 ? 5.623 12.036 -1.026 1.00 90.12 116 TYR A N 1
ATOM 967 C CA . TYR A 1 116 ? 4.474 11.281 -1.523 1.00 90.12 116 TYR A CA 1
ATOM 968 C C . TYR A 1 116 ? 3.719 10.494 -0.460 1.00 90.12 116 TYR A C 1
ATOM 970 O O . TYR A 1 116 ? 2.503 10.666 -0.377 1.00 90.12 116 TYR A O 1
ATOM 978 N N . LEU A 1 117 ? 4.384 9.630 0.311 1.00 90.38 117 LEU A N 1
ATOM 979 C CA . LEU A 1 117 ? 3.686 8.722 1.230 1.00 90.38 117 LEU A CA 1
ATOM 980 C C . LEU A 1 117 ? 3.076 9.454 2.430 1.00 90.38 117 LEU A C 1
ATOM 982 O O . LEU A 1 117 ? 1.940 9.152 2.783 1.00 90.38 117 LEU A O 1
ATOM 986 N N . ASP A 1 118 ? 3.750 10.480 2.958 1.00 88.31 118 ASP A N 1
ATOM 987 C CA . ASP A 1 118 ? 3.291 11.315 4.088 1.00 88.31 118 ASP A CA 1
ATOM 988 C C . ASP A 1 118 ? 1.959 12.049 3.807 1.00 88.31 118 ASP A C 1
ATOM 990 O O . ASP A 1 118 ? 1.293 12.561 4.701 1.00 88.31 118 ASP A O 1
ATOM 994 N N . LYS A 1 119 ? 1.511 12.068 2.543 1.00 88.06 119 LYS A N 1
ATOM 995 C CA . LYS A 1 119 ? 0.239 12.679 2.116 1.00 88.06 119 LYS A CA 1
ATOM 996 C C . LYS A 1 119 ? -0.975 11.770 2.320 1.00 88.06 119 LYS A C 1
ATOM 998 O O . LYS A 1 119 ? -2.102 12.204 2.062 1.00 88.06 119 LYS A O 1
ATOM 1003 N N . PHE A 1 120 ? -0.762 10.520 2.721 1.00 90.94 120 PHE A N 1
ATOM 1004 C CA . PHE A 1 120 ? -1.803 9.512 2.891 1.00 90.94 120 PHE A CA 1
ATOM 1005 C C . PHE A 1 120 ? -1.917 9.081 4.346 1.00 90.94 120 PHE A C 1
ATOM 1007 O O . PHE A 1 120 ? -0.951 9.115 5.102 1.00 90.94 120 PHE A O 1
ATOM 1014 N N . GLN A 1 121 ? -3.107 8.628 4.732 1.00 92.75 121 GLN A N 1
ATOM 1015 C CA . GLN A 1 121 ? -3.270 7.998 6.035 1.00 92.75 121 GLN A CA 1
ATOM 1016 C C . GLN A 1 121 ? -2.528 6.647 6.077 1.00 92.75 121 GLN A C 1
ATOM 1018 O O . GLN A 1 121 ? -2.427 5.971 5.050 1.00 92.75 121 GLN A O 1
ATOM 1023 N N . PRO A 1 122 ? -2.075 6.182 7.250 1.00 94.19 122 PRO A N 1
ATOM 1024 C CA . PRO A 1 122 ? -1.335 4.923 7.395 1.00 94.19 122 PRO A CA 1
ATOM 1025 C C . PRO A 1 122 ? -2.011 3.704 6.757 1.00 94.19 122 PRO A C 1
ATOM 1027 O O . PRO A 1 122 ? -1.378 2.924 6.047 1.00 94.19 122 PRO A O 1
ATOM 1030 N N . TRP A 1 123 ? -3.329 3.568 6.923 1.00 94.56 123 TRP A N 1
ATOM 1031 C CA . TRP A 1 123 ? -4.087 2.478 6.303 1.00 94.56 123 TRP A CA 1
ATOM 1032 C C . TRP A 1 123 ? -4.174 2.604 4.778 1.00 94.56 123 TRP A C 1
ATOM 1034 O O . TRP A 1 123 ? -4.285 1.598 4.086 1.00 94.56 123 TRP A O 1
ATOM 1044 N N . GLU A 1 124 ? -4.108 3.819 4.235 1.00 94.88 124 GLU A N 1
ATOM 1045 C CA . GLU A 1 124 ? -4.036 4.045 2.792 1.00 94.88 124 GLU A CA 1
ATOM 1046 C C . GLU A 1 124 ? -2.655 3.696 2.230 1.00 94.88 124 GLU A C 1
ATOM 1048 O O . GLU A 1 124 ? -2.574 3.252 1.086 1.00 94.88 124 GLU A O 1
ATOM 1053 N N . ILE A 1 125 ? -1.584 3.863 3.013 1.00 95.19 125 ILE A N 1
ATOM 1054 C CA . ILE A 1 125 ? -0.248 3.364 2.661 1.00 95.19 125 ILE A CA 1
ATOM 1055 C C . ILE A 1 125 ? -0.270 1.831 2.646 1.00 95.19 125 ILE A C 1
ATOM 1057 O O . ILE A 1 125 ? 0.187 1.226 1.676 1.00 95.19 125 ILE A O 1
ATOM 1061 N N . GLU A 1 126 ? -0.896 1.194 3.640 1.00 95.44 126 GLU A N 1
ATOM 1062 C CA . GLU A 1 126 ? -1.079 -0.264 3.644 1.00 95.44 126 GLU A CA 1
ATOM 1063 C C . GLU A 1 126 ? -1.940 -0.776 2.483 1.00 95.44 126 GLU A C 1
ATOM 1065 O O . GLU A 1 126 ? -1.661 -1.850 1.950 1.00 95.44 126 GLU A O 1
ATOM 1070 N N . GLU A 1 127 ? -2.938 -0.013 2.014 1.00 96.00 127 GLU A N 1
ATOM 1071 C CA . GLU A 1 127 ? -3.653 -0.356 0.777 1.00 96.00 127 GLU A CA 1
ATOM 1072 C C . GLU A 1 127 ? -2.658 -0.489 -0.395 1.00 96.00 127 GLU A C 1
ATOM 1074 O O . GLU A 1 127 ? -2.724 -1.443 -1.175 1.00 96.00 127 GLU A O 1
ATOM 1079 N N . ILE A 1 128 ? -1.700 0.437 -0.513 1.00 95.19 128 ILE A N 1
ATOM 1080 C CA . ILE A 1 128 ? -0.675 0.399 -1.564 1.00 95.19 128 ILE A CA 1
ATOM 1081 C C . ILE A 1 128 ? 0.289 -0.775 -1.342 1.00 95.19 128 ILE A C 1
ATOM 1083 O O . ILE A 1 128 ? 0.601 -1.485 -2.298 1.00 95.19 128 ILE A O 1
ATOM 1087 N N . LEU A 1 129 ? 0.708 -1.026 -0.099 1.00 94.12 129 LEU A N 1
ATOM 1088 C CA . LEU A 1 129 ? 1.600 -2.137 0.248 1.00 94.12 129 LEU A CA 1
ATOM 1089 C C . LEU A 1 129 ? 0.970 -3.510 -0.044 1.00 94.12 129 LEU A C 1
ATOM 1091 O O . LEU A 1 129 ? 1.671 -4.423 -0.472 1.00 94.12 129 LEU A O 1
ATOM 1095 N N . CYS A 1 130 ? -0.351 -3.662 0.086 1.00 95.06 130 CYS A N 1
ATOM 1096 C CA . CYS A 1 130 ? -1.050 -4.878 -0.349 1.00 95.06 130 CYS A CA 1
ATOM 1097 C C . CYS A 1 130 ? -0.914 -5.113 -1.862 1.00 95.06 130 CYS A C 1
ATOM 1099 O O . CYS A 1 130 ? -0.751 -6.248 -2.313 1.00 95.06 130 CYS A O 1
ATOM 1101 N N . ILE A 1 131 ? -0.984 -4.043 -2.663 1.00 92.62 131 ILE A N 1
ATOM 1102 C CA . ILE A 1 131 ? -0.739 -4.136 -4.107 1.00 92.62 131 ILE A CA 1
ATOM 1103 C C . ILE A 1 131 ? 0.726 -4.452 -4.375 1.00 92.62 131 ILE A C 1
ATOM 1105 O O . ILE A 1 131 ? 1.001 -5.282 -5.235 1.00 92.62 131 ILE A O 1
ATOM 1109 N N . ASN A 1 132 ? 1.646 -3.838 -3.634 1.00 89.56 132 ASN A N 1
ATOM 1110 C CA . ASN A 1 132 ? 3.067 -4.120 -3.760 1.00 89.56 132 ASN A CA 1
ATOM 1111 C C . ASN A 1 132 ? 3.366 -5.611 -3.539 1.00 89.56 132 ASN A C 1
ATOM 1113 O O . ASN A 1 132 ? 3.878 -6.243 -4.455 1.00 89.56 132 ASN A O 1
ATOM 1117 N N . ALA A 1 133 ? 2.893 -6.200 -2.435 1.00 90.06 133 ALA A N 1
ATOM 1118 C CA . ALA A 1 133 ? 3.047 -7.629 -2.133 1.00 90.06 133 ALA A CA 1
ATOM 1119 C C . ALA A 1 133 ? 2.456 -8.543 -3.228 1.00 90.06 133 ALA A C 1
ATOM 1121 O O . ALA A 1 133 ? 3.060 -9.532 -3.644 1.00 90.06 133 ALA A O 1
ATOM 1122 N N . PHE A 1 134 ? 1.282 -8.194 -3.770 1.00 88.56 134 PHE A N 1
ATOM 1123 C CA . PHE A 1 134 ? 0.704 -8.928 -4.903 1.00 88.56 134 PHE A CA 1
ATOM 1124 C C . PHE A 1 134 ? 1.597 -8.886 -6.143 1.00 88.56 134 PHE A C 1
ATOM 1126 O O . PHE A 1 134 ? 1.726 -9.880 -6.866 1.00 88.56 134 PHE A O 1
ATOM 1133 N N . ILE A 1 135 ? 2.165 -7.719 -6.432 1.00 82.56 135 ILE A N 1
ATOM 1134 C CA . ILE A 1 135 ? 3.056 -7.563 -7.566 1.00 82.56 135 ILE A CA 1
ATOM 1135 C C . ILE A 1 135 ? 4.397 -8.266 -7.270 1.00 82.56 135 ILE A C 1
ATOM 1137 O O . ILE A 1 135 ? 4.882 -8.934 -8.177 1.00 82.56 135 ILE A O 1
ATOM 1141 N N . GLU A 1 136 ? 4.901 -8.287 -6.029 1.00 79.25 136 GLU A N 1
ATOM 1142 C CA . GLU A 1 136 ? 6.127 -9.015 -5.617 1.00 79.25 136 GLU A CA 1
ATOM 1143 C C . GLU A 1 136 ? 5.983 -10.497 -5.916 1.00 79.25 136 GLU A C 1
ATOM 1145 O O . GLU A 1 136 ? 6.808 -11.079 -6.624 1.00 79.25 136 GLU A O 1
ATOM 1150 N N . ASP A 1 137 ? 4.878 -11.094 -5.474 1.00 82.06 137 ASP A N 1
ATOM 1151 C CA . ASP A 1 137 ? 4.571 -12.497 -5.733 1.00 82.06 137 ASP A CA 1
ATOM 1152 C C . ASP A 1 137 ? 4.500 -12.796 -7.240 1.00 82.06 137 ASP A C 1
ATOM 1154 O O . ASP A 1 137 ? 4.996 -13.817 -7.725 1.00 82.06 137 ASP A O 1
ATOM 1158 N N . LYS A 1 138 ? 3.879 -11.906 -8.022 1.00 75.38 138 LYS A N 1
ATOM 1159 C CA . LYS A 1 138 ? 3.733 -12.097 -9.473 1.00 75.38 138 LYS A CA 1
ATOM 1160 C C . LYS A 1 138 ? 5.057 -11.947 -10.209 1.00 75.38 138 LYS A C 1
ATOM 1162 O O . LYS A 1 138 ? 5.319 -12.737 -11.116 1.00 75.38 138 LYS A O 1
ATOM 1167 N N . TYR A 1 139 ? 5.869 -10.962 -9.839 1.00 69.50 139 TYR A N 1
ATOM 1168 C CA . TYR A 1 139 ? 7.196 -10.765 -10.408 1.00 69.50 139 TYR A CA 1
ATOM 1169 C C . TYR A 1 139 ? 8.116 -11.919 -10.037 1.00 69.50 139 TYR A C 1
ATOM 1171 O O . TYR A 1 139 ? 8.735 -12.478 -10.933 1.00 69.50 139 TYR A O 1
ATOM 1179 N N . SER A 1 140 ? 8.122 -12.359 -8.781 1.00 72.19 140 SER A N 1
ATOM 1180 C CA . SER A 1 140 ? 8.906 -13.514 -8.330 1.00 72.19 140 SER A CA 1
ATOM 1181 C C . SER A 1 140 ? 8.559 -14.774 -9.127 1.00 72.19 140 SER A C 1
ATOM 1183 O O . SER A 1 140 ? 9.441 -15.412 -9.693 1.00 72.19 140 SER A O 1
ATOM 1185 N N . GLN A 1 141 ? 7.266 -15.061 -9.326 1.00 72.31 141 GLN A N 1
ATOM 1186 C CA . GLN A 1 141 ? 6.814 -16.180 -10.168 1.00 72.31 141 GLN A CA 1
ATOM 1187 C C . GLN A 1 141 ? 7.267 -16.071 -11.631 1.00 72.31 141 GLN A C 1
ATOM 1189 O O . GLN A 1 141 ? 7.476 -17.087 -12.297 1.00 72.31 141 GLN A O 1
ATOM 1194 N N . VAL A 1 142 ? 7.345 -14.853 -12.167 1.00 67.50 142 VAL A N 1
ATOM 1195 C CA . VAL A 1 142 ? 7.820 -14.578 -13.528 1.00 67.50 142 VAL A CA 1
ATOM 1196 C C . VAL A 1 142 ? 9.337 -14.730 -13.614 1.00 67.50 142 VAL A C 1
ATOM 1198 O O . VAL A 1 142 ? 9.829 -15.341 -14.562 1.00 67.50 142 VAL A O 1
ATOM 1201 N N . LEU A 1 143 ? 10.065 -14.221 -12.621 1.00 65.06 143 LEU A N 1
ATOM 1202 C CA . LEU A 1 143 ? 11.510 -14.351 -12.504 1.00 65.06 143 LEU A CA 1
ATOM 1203 C C . LEU A 1 143 ? 11.895 -15.819 -12.432 1.00 65.06 143 LEU A C 1
ATOM 1205 O O . LEU A 1 143 ? 12.657 -16.266 -13.278 1.00 65.06 143 LEU A O 1
ATOM 1209 N N . ASP A 1 144 ? 11.279 -16.599 -11.548 1.00 70.00 144 ASP A N 1
ATOM 1210 C CA . ASP A 1 144 ? 11.530 -18.036 -11.409 1.00 70.00 144 ASP A CA 1
ATOM 1211 C C . ASP A 1 144 ? 11.409 -18.804 -12.731 1.00 70.00 144 ASP A C 1
ATOM 1213 O O . ASP A 1 144 ? 12.171 -19.741 -12.983 1.00 70.00 144 ASP A O 1
ATOM 1217 N N . GLN A 1 145 ? 10.494 -18.392 -13.616 1.00 68.88 145 GLN A N 1
ATOM 1218 C CA . GLN A 1 145 ? 10.347 -19.007 -14.936 1.00 68.88 145 GLN A CA 1
ATOM 1219 C C . GLN A 1 145 ? 11.552 -18.727 -15.840 1.00 68.88 145 GLN A C 1
ATOM 1221 O O . GLN A 1 145 ? 11.969 -19.613 -16.586 1.00 68.88 145 GLN A O 1
ATOM 1226 N N . VAL A 1 146 ? 12.120 -17.521 -15.784 1.00 66.38 146 VAL A N 1
ATOM 1227 C CA . VAL A 1 146 ? 13.183 -17.066 -16.695 1.00 66.38 146 VAL A CA 1
ATOM 1228 C C . VAL A 1 146 ? 14.584 -17.100 -16.082 1.00 66.38 146 VAL A C 1
ATOM 1230 O O . VAL A 1 146 ? 15.557 -17.008 -16.823 1.00 66.38 146 VAL A O 1
ATOM 1233 N N . THR A 1 147 ? 14.729 -17.298 -14.769 1.00 68.56 147 THR A N 1
ATOM 1234 C CA . THR A 1 147 ? 16.021 -17.295 -14.058 1.00 68.56 147 THR A CA 1
ATOM 1235 C C . THR A 1 147 ? 17.020 -18.258 -14.691 1.00 68.56 147 THR A C 1
ATOM 1237 O O . THR A 1 147 ? 18.185 -17.916 -14.881 1.00 68.56 147 THR A O 1
ATOM 1240 N N . TRP A 1 148 ? 16.572 -19.448 -15.110 1.00 66.12 148 TRP A N 1
ATOM 1241 C CA . TRP A 1 148 ? 17.450 -20.400 -15.791 1.00 66.12 148 TRP A CA 1
ATOM 1242 C C . TRP A 1 148 ? 17.965 -19.880 -17.140 1.00 66.12 148 TRP A C 1
ATOM 1244 O O . TRP A 1 148 ? 19.099 -20.175 -17.509 1.00 66.12 148 TRP A O 1
ATOM 1254 N N . ASN A 1 149 ? 17.178 -19.093 -17.883 1.00 66.25 149 ASN A N 1
ATOM 1255 C CA . ASN A 1 149 ? 17.597 -18.512 -19.164 1.00 66.25 149 ASN A CA 1
ATOM 1256 C C . ASN A 1 149 ? 18.785 -17.554 -19.022 1.00 66.25 149 ASN A C 1
ATOM 1258 O O . ASN A 1 149 ? 19.560 -17.431 -19.965 1.00 66.25 149 ASN A O 1
ATOM 1262 N N . PHE A 1 150 ? 18.946 -16.947 -17.848 1.00 61.41 150 PHE A N 1
ATOM 1263 C CA . PHE A 1 150 ? 20.009 -15.991 -17.545 1.00 61.41 150 PHE A CA 1
ATOM 1264 C C . PHE A 1 150 ? 21.069 -16.552 -16.583 1.00 61.41 150 PHE A C 1
ATOM 1266 O O . PHE A 1 150 ? 21.914 -15.814 -16.086 1.00 61.41 150 PHE A O 1
ATOM 1273 N N . HIS A 1 151 ? 21.041 -17.858 -16.298 1.00 63.28 151 HIS A N 1
ATOM 1274 C CA . HIS A 1 151 ? 22.021 -18.486 -15.419 1.00 63.28 151 HIS A CA 1
ATOM 1275 C C . HIS A 1 151 ? 23.335 -18.759 -16.186 1.00 63.28 151 HIS A C 1
ATOM 1277 O O . HIS A 1 151 ? 23.282 -19.365 -17.254 1.00 63.28 151 HIS A O 1
ATOM 1283 N N . PRO A 1 152 ? 24.526 -18.491 -15.620 1.00 58.41 152 PRO A N 1
ATOM 1284 C CA . PRO A 1 152 ? 25.839 -18.778 -16.217 1.00 58.41 152 PRO A CA 1
ATOM 1285 C C . PRO A 1 152 ? 26.114 -20.252 -16.511 1.00 58.41 152 PRO A C 1
ATOM 1287 O O . PRO A 1 152 ? 27.079 -20.585 -17.182 1.00 58.41 152 PRO A O 1
ATOM 1290 N N . ASN A 1 153 ? 25.273 -21.149 -15.991 1.00 66.69 153 ASN A N 1
ATOM 1291 C CA . ASN A 1 153 ? 25.377 -22.587 -16.232 1.00 66.69 153 ASN A CA 1
ATOM 1292 C C . ASN A 1 153 ? 24.425 -23.025 -17.353 1.00 66.69 153 ASN A C 1
ATOM 1294 O O . ASN A 1 153 ? 24.352 -24.213 -17.668 1.00 66.69 153 ASN A O 1
ATOM 1298 N N . ASN A 1 154 ? 23.657 -22.096 -17.931 1.00 65.31 154 ASN A N 1
ATOM 1299 C CA . ASN A 1 154 ? 22.816 -22.373 -19.075 1.00 65.31 154 ASN A CA 1
ATOM 1300 C C . ASN A 1 154 ? 23.713 -22.537 -20.311 1.00 65.31 154 ASN A C 1
ATOM 1302 O O . ASN A 1 154 ? 24.406 -21.595 -20.674 1.00 65.31 154 ASN A O 1
ATOM 1306 N N . PRO A 1 155 ? 23.673 -23.675 -21.022 1.00 64.69 155 PRO A N 1
ATOM 1307 C CA . PRO A 1 155 ? 24.514 -23.899 -22.200 1.00 64.69 155 PRO A CA 1
ATOM 1308 C C . PRO A 1 155 ? 24.320 -22.884 -23.339 1.00 64.69 155 PRO A C 1
ATOM 1310 O O . PRO A 1 155 ? 25.158 -22.803 -24.232 1.00 64.69 155 PRO A O 1
ATOM 1313 N N . LYS A 1 156 ? 23.205 -22.137 -23.348 1.00 64.00 156 LYS A N 1
ATOM 1314 C CA . LYS A 1 156 ? 22.954 -21.050 -24.307 1.00 64.00 156 LYS A CA 1
ATOM 1315 C C . LYS A 1 156 ? 23.647 -19.736 -23.935 1.00 64.00 156 LYS A C 1
ATOM 1317 O O . LYS A 1 156 ? 23.810 -18.895 -24.811 1.00 64.00 156 LYS A O 1
ATOM 1322 N N . TRP A 1 157 ? 24.067 -19.580 -22.679 1.00 55.00 157 TRP A N 1
ATOM 1323 C CA . TRP A 1 157 ? 24.719 -18.378 -22.153 1.00 55.00 157 TRP A CA 1
ATOM 1324 C C . TRP A 1 157 ? 25.979 -18.017 -22.950 1.00 55.00 157 TRP A C 1
ATOM 1326 O O . TRP A 1 157 ? 26.120 -16.894 -23.430 1.00 55.00 157 TRP A O 1
ATOM 1336 N N . ASP A 1 158 ? 26.837 -19.007 -23.198 1.00 52.78 158 ASP A N 1
ATOM 1337 C CA . ASP A 1 158 ? 28.102 -18.819 -23.919 1.00 52.78 158 ASP A CA 1
ATOM 1338 C C . ASP A 1 158 ? 27.925 -18.699 -25.444 1.00 52.78 158 ASP A C 1
ATOM 1340 O O . ASP A 1 158 ? 28.821 -18.231 -26.144 1.00 52.78 158 ASP A O 1
ATOM 1344 N N . ALA A 1 159 ? 26.781 -19.132 -25.985 1.00 52.97 159 ALA A N 1
ATOM 1345 C CA . ALA A 1 159 ? 26.520 -19.127 -27.426 1.00 52.97 159 ALA A CA 1
ATOM 1346 C C . ALA A 1 159 ? 26.043 -17.759 -27.950 1.00 52.97 159 ALA A C 1
ATOM 1348 O O . ALA A 1 159 ? 26.190 -17.481 -29.141 1.00 52.97 159 ALA A O 1
ATOM 1349 N N . GLU A 1 160 ? 25.475 -16.918 -27.079 1.00 50.62 160 GLU A N 1
ATOM 1350 C CA . GLU A 1 160 ? 24.856 -15.634 -27.440 1.00 50.62 160 GLU A CA 1
ATOM 1351 C C . GLU A 1 160 ? 25.621 -14.407 -26.890 1.00 50.62 160 GLU A C 1
ATOM 1353 O O . GLU A 1 160 ? 25.364 -13.285 -27.331 1.00 50.62 160 GLU A O 1
ATOM 1358 N N . GLN A 1 161 ? 26.638 -14.586 -26.029 1.00 50.28 161 GLN A N 1
ATOM 1359 C CA . GLN A 1 161 ? 27.571 -13.512 -25.650 1.00 50.28 161 GLN A CA 1
ATOM 1360 C C . GLN A 1 161 ? 28.508 -13.139 -26.815 1.00 50.28 161 GLN A C 1
ATOM 1362 O O . GLN A 1 161 ? 29.632 -13.619 -26.937 1.00 50.28 161 GLN A O 1
ATOM 1367 N N . THR A 1 162 ? 28.051 -12.234 -27.680 1.00 42.72 162 THR A N 1
ATOM 1368 C CA . THR A 1 162 ? 28.906 -11.511 -28.645 1.00 42.72 162 THR A CA 1
ATOM 1369 C C . THR A 1 162 ? 28.982 -10.007 -28.372 1.00 42.72 162 THR A C 1
ATOM 1371 O O . THR A 1 162 ? 29.477 -9.263 -29.216 1.00 42.72 162 THR A O 1
ATOM 1374 N N . ASP A 1 163 ? 28.571 -9.552 -27.182 1.00 46.38 163 ASP A N 1
ATOM 1375 C CA . ASP A 1 163 ? 28.748 -8.161 -26.752 1.00 46.38 163 ASP A CA 1
ATOM 1376 C C . ASP A 1 163 ? 29.695 -8.062 -25.528 1.00 46.38 163 ASP A C 1
ATOM 1378 O O . ASP A 1 163 ? 29.336 -8.516 -24.437 1.00 46.38 163 ASP A O 1
ATOM 1382 N N . PRO A 1 164 ? 30.894 -7.456 -25.672 1.00 45.41 164 PRO A N 1
ATOM 1383 C CA . PRO A 1 164 ? 31.874 -7.256 -24.596 1.00 45.41 164 PRO A CA 1
ATOM 1384 C C . PRO A 1 164 ? 31.414 -6.346 -23.445 1.00 45.41 164 PRO A C 1
ATOM 1386 O O . PRO A 1 164 ? 32.183 -6.119 -22.512 1.00 45.41 164 PRO A O 1
ATOM 1389 N N . SER A 1 165 ? 30.216 -5.759 -23.521 1.00 47.12 165 SER A N 1
ATOM 1390 C CA . SER A 1 165 ? 29.725 -4.772 -22.552 1.00 47.12 165 SER A CA 1
ATOM 1391 C C . SER A 1 165 ? 28.895 -5.344 -21.395 1.00 47.12 165 SER A C 1
ATOM 1393 O O . SER A 1 165 ? 28.487 -4.577 -20.522 1.00 47.12 165 SER A O 1
ATOM 1395 N N . THR A 1 166 ? 28.684 -6.664 -21.330 1.00 42.06 166 THR A N 1
ATOM 1396 C CA . THR A 1 166 ? 27.954 -7.299 -20.216 1.00 42.06 166 THR A CA 1
ATOM 1397 C C . THR A 1 166 ? 28.921 -7.617 -19.063 1.00 42.06 166 THR A C 1
ATOM 1399 O O . THR A 1 166 ? 29.799 -8.461 -19.246 1.00 42.06 166 THR A O 1
ATOM 1402 N N . PRO A 1 167 ? 28.825 -6.962 -17.886 1.00 39.41 167 PRO A N 1
ATOM 1403 C CA . PRO A 1 167 ? 29.760 -7.194 -16.787 1.00 39.41 167 PRO A CA 1
ATOM 1404 C C . PRO A 1 167 ? 29.614 -8.592 -16.180 1.00 39.41 167 PRO A C 1
ATOM 1406 O O . PRO A 1 167 ? 28.515 -9.142 -16.083 1.00 39.41 167 PRO A O 1
ATOM 1409 N N . GLU A 1 168 ? 30.733 -9.134 -15.709 1.00 36.62 168 GLU A N 1
ATOM 1410 C CA . GLU A 1 168 ? 30.795 -10.384 -14.953 1.00 36.62 168 GLU A CA 1
ATOM 1411 C C . GLU A 1 168 ? 29.997 -10.231 -13.638 1.00 36.62 168 GLU A C 1
ATOM 1413 O O . GLU A 1 168 ? 30.297 -9.356 -12.826 1.00 36.62 168 GLU A O 1
ATOM 1418 N N . GLY A 1 169 ? 28.947 -11.044 -13.449 1.00 41.69 169 GLY A N 1
ATOM 1419 C CA . GLY A 1 169 ? 28.081 -11.010 -12.256 1.00 41.69 169 GLY A CA 1
ATOM 1420 C C . GLY A 1 169 ? 26.729 -10.290 -12.398 1.00 41.69 169 GLY A C 1
ATOM 1421 O O . GLY A 1 169 ? 26.136 -9.936 -11.382 1.00 41.69 169 GLY A O 1
ATOM 1422 N N . ALA A 1 170 ? 26.223 -10.062 -13.614 1.00 36.41 170 ALA A N 1
ATOM 1423 C CA . ALA A 1 170 ? 24.948 -9.375 -13.832 1.00 36.41 170 ALA A CA 1
ATOM 1424 C C . ALA A 1 170 ? 23.727 -10.171 -13.316 1.00 36.41 170 ALA A C 1
ATOM 1426 O O . ALA A 1 170 ? 23.151 -10.980 -14.039 1.00 36.41 170 ALA A O 1
ATOM 1427 N N . TYR A 1 171 ? 23.298 -9.882 -12.086 1.00 39.84 171 TYR A N 1
ATOM 1428 C CA . TYR A 1 171 ? 21.979 -10.255 -11.579 1.00 39.84 171 TYR A CA 1
ATOM 1429 C C . TYR A 1 171 ? 21.361 -9.102 -10.794 1.00 39.84 171 TYR A C 1
ATOM 1431 O O . TYR A 1 171 ? 21.810 -8.768 -9.702 1.00 39.84 171 TYR A O 1
ATOM 1439 N N . ASN A 1 172 ? 20.323 -8.509 -11.369 1.00 35.97 172 ASN A N 1
ATOM 1440 C CA . ASN A 1 172 ? 19.091 -8.118 -10.691 1.00 35.97 172 ASN A CA 1
ATOM 1441 C C . ASN A 1 172 ? 18.118 -7.687 -11.791 1.00 35.97 172 ASN A C 1
ATOM 1443 O O . ASN A 1 172 ? 18.542 -7.072 -12.768 1.00 35.97 172 ASN A O 1
ATOM 1447 N N . ILE A 1 173 ? 16.854 -8.089 -11.693 1.00 38.91 173 ILE A N 1
ATOM 1448 C CA . ILE A 1 173 ? 15.848 -7.767 -12.706 1.00 38.91 173 ILE A CA 1
ATOM 1449 C C . ILE A 1 173 ? 14.848 -6.798 -12.088 1.00 38.91 173 ILE A C 1
ATOM 1451 O O . ILE A 1 173 ? 14.308 -7.055 -11.016 1.00 38.91 173 ILE A O 1
ATOM 1455 N N . GLU A 1 174 ? 14.644 -5.674 -12.768 1.00 50.22 174 GLU A N 1
ATOM 1456 C CA . GLU A 1 174 ? 13.912 -4.533 -12.238 1.00 50.22 174 GLU A CA 1
ATOM 1457 C C . GLU A 1 174 ? 12.398 -4.717 -12.232 1.00 50.22 174 GLU A C 1
ATOM 1459 O O . GLU A 1 174 ? 11.785 -5.419 -13.046 1.00 50.22 174 GLU A O 1
ATOM 1464 N N . TRP A 1 175 ? 11.779 -3.940 -11.357 1.00 46.72 175 TRP A N 1
ATOM 1465 C CA . TRP A 1 175 ? 10.347 -3.847 -11.230 1.00 46.72 175 TRP A CA 1
ATOM 1466 C C . TRP A 1 175 ? 9.710 -2.978 -12.325 1.00 46.72 175 TRP A C 1
ATOM 1468 O O . TRP A 1 175 ? 9.694 -1.745 -12.270 1.00 46.72 175 TRP A O 1
ATOM 1478 N N . PHE A 1 176 ? 9.186 -3.620 -13.370 1.00 49.41 176 PHE A N 1
ATOM 1479 C CA . PHE A 1 176 ? 8.571 -2.920 -14.503 1.00 49.41 176 PHE A CA 1
ATOM 1480 C C . PHE A 1 176 ? 7.168 -2.352 -14.231 1.00 49.41 176 PHE A C 1
ATOM 1482 O O . PHE A 1 176 ? 6.513 -2.622 -13.232 1.00 49.41 176 PHE A O 1
ATOM 1489 N N . VAL A 1 177 ? 6.683 -1.546 -15.182 1.00 50.44 177 VAL A N 1
ATOM 1490 C CA . VAL A 1 177 ? 5.283 -1.099 -15.245 1.00 50.44 177 VAL A CA 1
ATOM 1491 C C . VAL A 1 177 ? 4.367 -2.315 -15.255 1.00 50.44 177 VAL A C 1
ATOM 1493 O O . VAL A 1 177 ? 4.578 -3.232 -16.050 1.00 50.44 177 VAL A O 1
ATOM 1496 N N . LEU A 1 178 ? 3.280 -2.231 -14.488 1.00 51.75 178 LEU A N 1
ATOM 1497 C CA . LEU A 1 178 ? 2.148 -3.162 -14.453 1.00 51.75 178 LEU A CA 1
ATOM 1498 C C . LEU A 1 178 ? 1.647 -3.653 -15.831 1.00 51.75 178 LEU A C 1
ATOM 1500 O O . LEU A 1 178 ? 0.939 -4.649 -15.902 1.00 51.75 178 LEU A O 1
ATOM 1504 N N . SER A 1 179 ? 1.956 -2.966 -16.935 1.00 50.56 179 SER A N 1
ATOM 1505 C CA . SER A 1 179 ? 1.585 -3.379 -18.290 1.00 50.56 179 SER A CA 1
ATOM 1506 C C . SER A 1 179 ? 2.550 -4.378 -18.924 1.00 50.56 179 SER A C 1
ATOM 1508 O O . SER A 1 179 ? 2.097 -5.311 -19.572 1.00 50.56 179 SER A O 1
ATOM 1510 N N . SER A 1 180 ? 3.863 -4.220 -18.751 1.00 53.62 180 SER A N 1
ATOM 1511 C CA . SER A 1 180 ? 4.839 -4.956 -19.567 1.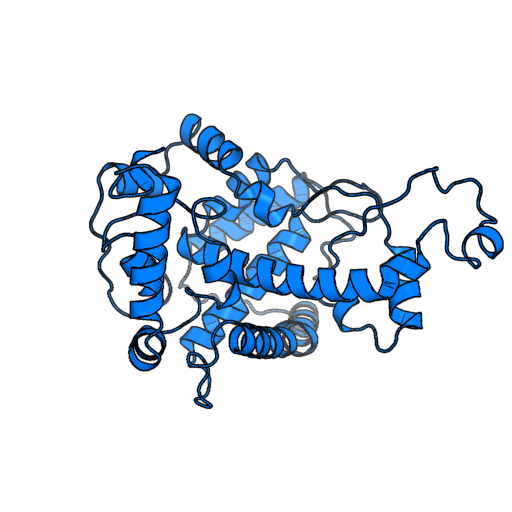00 53.62 180 SER A CA 1
ATOM 1512 C C . SER A 1 180 ? 4.901 -6.439 -19.190 1.00 53.62 180 SER A C 1
ATOM 1514 O O . SER A 1 180 ? 4.811 -7.300 -20.059 1.00 53.62 180 SER A O 1
ATOM 1516 N N . VAL A 1 181 ? 4.959 -6.756 -17.893 1.00 55.44 181 VAL A N 1
ATOM 1517 C CA . VAL A 1 181 ? 5.022 -8.150 -17.410 1.00 55.44 181 VAL A CA 1
ATOM 1518 C C . VAL A 1 181 ? 3.713 -8.906 -17.633 1.00 55.44 181 VAL A C 1
ATOM 1520 O O . VAL A 1 181 ? 3.709 -10.105 -17.896 1.00 55.44 181 VAL A O 1
ATOM 1523 N N . PHE A 1 182 ? 2.586 -8.200 -17.598 1.00 56.06 182 PHE A N 1
ATOM 1524 C CA . PHE A 1 182 ? 1.267 -8.806 -17.762 1.00 56.06 182 PHE A CA 1
ATOM 1525 C C . PHE A 1 182 ? 0.834 -8.959 -19.231 1.00 56.06 182 PHE A C 1
ATOM 1527 O O . PHE A 1 182 ? -0.159 -9.642 -19.496 1.00 56.06 182 PHE A O 1
ATOM 1534 N N . GLU A 1 183 ? 1.566 -8.357 -20.176 1.00 57.06 183 GLU A N 1
ATOM 1535 C CA . GLU A 1 183 ? 1.331 -8.463 -21.623 1.00 57.06 183 GLU A CA 1
ATOM 1536 C C . GLU A 1 183 ? 2.115 -9.600 -22.302 1.00 57.06 183 GLU A C 1
ATOM 1538 O O . GLU A 1 183 ? 1.772 -9.971 -23.430 1.00 57.06 183 GLU A O 1
ATOM 1543 N N . ALA A 1 184 ? 3.118 -10.185 -21.637 1.00 58.22 184 ALA A N 1
ATOM 1544 C CA . ALA A 1 184 ? 3.870 -11.318 -22.170 1.00 58.22 184 ALA A CA 1
ATOM 1545 C C . ALA A 1 184 ? 2.946 -12.533 -22.372 1.00 58.22 184 ALA A C 1
ATOM 1547 O O . ALA A 1 184 ? 2.284 -13.008 -21.447 1.00 58.22 184 ALA A O 1
ATOM 1548 N N . ARG A 1 185 ? 2.852 -13.006 -23.620 1.00 58.25 185 ARG A N 1
ATOM 1549 C CA . ARG A 1 185 ? 1.892 -14.050 -24.025 1.00 58.25 185 ARG A CA 1
ATOM 1550 C C . ARG A 1 185 ? 2.460 -15.461 -23.932 1.00 58.25 185 ARG A C 1
ATOM 1552 O O . ARG A 1 185 ? 1.688 -16.411 -23.837 1.00 58.25 185 ARG A O 1
ATOM 1559 N N . ASP A 1 186 ? 3.781 -15.583 -23.987 1.00 63.91 186 ASP A N 1
ATOM 1560 C CA . ASP A 1 186 ? 4.518 -16.838 -23.954 1.00 63.91 186 ASP A CA 1
ATOM 1561 C C . ASP A 1 186 ? 5.933 -16.643 -23.383 1.00 63.91 186 ASP A C 1
ATOM 1563 O O . ASP A 1 186 ? 6.406 -15.521 -23.184 1.00 63.91 186 ASP A O 1
ATOM 1567 N N . HIS A 1 187 ? 6.588 -17.768 -23.084 1.00 61.84 187 HIS A N 1
ATOM 1568 C CA . HIS A 1 187 ? 7.920 -17.805 -22.476 1.00 61.84 187 HIS A CA 1
ATOM 1569 C C . HIS A 1 187 ? 8.986 -17.048 -23.292 1.00 61.84 187 HIS A C 1
ATOM 1571 O O . HIS A 1 187 ? 9.738 -16.282 -22.696 1.00 61.84 187 HIS A O 1
ATOM 1577 N N . PRO A 1 188 ? 9.066 -17.178 -24.634 1.00 65.38 188 PRO A N 1
ATOM 1578 C CA . PRO A 1 188 ? 10.026 -16.410 -25.429 1.00 65.38 188 PRO A CA 1
ATOM 1579 C C . PRO A 1 188 ? 9.797 -14.896 -25.387 1.00 65.38 188 PRO A C 1
ATOM 1581 O O . PRO A 1 188 ? 10.762 -14.159 -25.205 1.00 65.38 188 PRO A O 1
ATOM 1584 N N . ALA A 1 189 ? 8.546 -14.428 -25.495 1.00 64.50 189 ALA A N 1
ATOM 1585 C CA . ALA A 1 189 ? 8.237 -13.001 -25.397 1.00 64.50 189 ALA A CA 1
ATOM 1586 C C . ALA A 1 189 ? 8.574 -12.439 -24.009 1.00 64.50 189 ALA A C 1
ATOM 1588 O O . ALA A 1 189 ? 9.002 -11.294 -23.891 1.00 64.50 189 ALA A O 1
ATOM 1589 N N . LEU A 1 190 ? 8.406 -13.252 -22.961 1.00 63.50 190 LEU A N 1
ATOM 1590 C CA . LEU A 1 190 ? 8.795 -12.897 -21.602 1.00 63.50 190 LEU A CA 1
ATOM 1591 C C . LEU A 1 190 ? 10.319 -12.789 -21.460 1.00 63.50 190 LEU A C 1
ATOM 1593 O O . LEU A 1 190 ? 10.800 -11.806 -20.913 1.00 63.50 190 LEU A O 1
ATOM 1597 N N . VAL A 1 191 ? 11.083 -13.752 -21.984 1.00 60.22 191 VAL A N 1
ATOM 1598 C CA . VAL A 1 191 ? 12.556 -13.714 -21.961 1.00 60.22 191 VAL A CA 1
ATOM 1599 C C . VAL A 1 191 ? 13.092 -12.521 -22.757 1.00 60.22 191 VAL A C 1
ATOM 1601 O O . VAL A 1 191 ? 13.976 -11.827 -22.264 1.00 60.22 191 VAL A O 1
ATOM 1604 N N . GLU A 1 192 ? 12.541 -12.235 -23.941 1.00 63.91 192 GLU A N 1
ATOM 1605 C CA . GLU A 1 192 ? 12.927 -11.072 -24.753 1.00 63.91 192 GLU A CA 1
ATOM 1606 C C . GLU A 1 192 ? 12.637 -9.760 -24.017 1.00 63.91 192 GLU A C 1
ATOM 1608 O O . GLU A 1 192 ? 13.534 -8.930 -23.866 1.00 63.91 192 GLU A O 1
ATOM 1613 N N . LEU A 1 193 ? 11.420 -9.605 -23.489 1.00 62.44 193 LEU A N 1
ATOM 1614 C CA . LEU A 1 193 ? 11.036 -8.439 -22.700 1.00 62.44 193 LEU A CA 1
ATOM 1615 C C . LEU A 1 193 ? 11.974 -8.261 -21.503 1.00 62.44 193 LEU A C 1
ATOM 1617 O O . LEU A 1 193 ? 12.526 -7.184 -21.318 1.00 62.44 193 LEU A O 1
ATOM 1621 N N . MET A 1 194 ? 12.193 -9.317 -20.719 1.00 57.62 194 MET A N 1
ATOM 1622 C CA . MET A 1 194 ? 13.042 -9.254 -19.532 1.00 57.62 194 MET A CA 1
ATOM 1623 C C . MET A 1 194 ? 14.482 -8.912 -19.916 1.00 57.62 194 MET A C 1
ATOM 1625 O O . MET A 1 194 ? 15.040 -7.999 -19.325 1.00 57.62 194 MET A O 1
ATOM 1629 N N . SER A 1 195 ? 15.043 -9.534 -20.962 1.00 55.16 195 SER A N 1
ATOM 1630 C CA . SER A 1 195 ? 16.415 -9.285 -21.441 1.00 55.16 195 SER A CA 1
ATOM 1631 C C . SER A 1 195 ? 16.684 -7.836 -21.867 1.00 55.16 195 SER A C 1
ATOM 1633 O O . SER A 1 195 ? 17.782 -7.334 -21.646 1.00 55.16 195 SER A O 1
ATOM 1635 N N . GLN A 1 196 ? 15.683 -7.138 -22.421 1.00 54.25 196 GLN A N 1
ATOM 1636 C CA . GLN A 1 196 ? 15.791 -5.725 -22.815 1.00 54.25 196 GLN A CA 1
ATOM 1637 C C . GLN A 1 196 ? 15.873 -4.773 -21.615 1.00 54.25 196 GLN A C 1
ATOM 1639 O O . GLN A 1 196 ? 16.215 -3.599 -21.771 1.00 54.25 196 GLN A O 1
ATOM 1644 N N . TYR A 1 197 ? 15.545 -5.276 -20.428 1.00 51.44 197 TYR A N 1
ATOM 1645 C CA . TYR A 1 197 ? 15.303 -4.487 -19.235 1.00 51.44 197 TYR A CA 1
ATOM 1646 C C . TYR A 1 197 ? 16.007 -5.026 -17.980 1.00 51.44 197 TYR A C 1
ATOM 1648 O O . TYR A 1 197 ? 15.761 -4.526 -16.883 1.00 51.44 197 TYR A O 1
ATOM 1656 N N . ILE A 1 198 ? 16.900 -6.015 -18.124 1.00 48.25 198 ILE A N 1
ATOM 1657 C CA . ILE A 1 198 ? 17.809 -6.435 -17.051 1.00 48.25 198 ILE A CA 1
ATOM 1658 C C . ILE A 1 198 ? 18.742 -5.263 -16.765 1.00 48.25 198 ILE A C 1
ATOM 1660 O O . ILE A 1 198 ? 19.740 -5.043 -17.453 1.00 48.25 198 ILE A O 1
ATOM 1664 N N . ILE A 1 199 ? 18.410 -4.494 -15.742 1.00 43.75 199 ILE A N 1
ATOM 1665 C CA . ILE A 1 199 ? 19.284 -3.489 -15.168 1.00 43.75 199 ILE A CA 1
ATOM 1666 C C . ILE A 1 199 ? 19.431 -3.855 -13.694 1.00 43.75 199 ILE A C 1
ATOM 1668 O O . ILE A 1 199 ? 18.475 -4.180 -13.001 1.00 43.75 199 ILE A O 1
ATOM 1672 N N . SER A 1 200 ? 20.678 -3.862 -13.235 1.00 38.25 200 SER A N 1
ATOM 1673 C CA . SER A 1 200 ? 21.031 -4.158 -11.854 1.00 38.25 200 SER A CA 1
ATOM 1674 C C . SER A 1 200 ? 20.403 -3.125 -10.923 1.00 38.25 200 SER A C 1
ATOM 1676 O O . SER A 1 200 ? 20.942 -2.027 -10.789 1.00 38.25 200 SER A O 1
ATOM 1678 N N . SER A 1 201 ? 19.331 -3.490 -10.228 1.00 41.09 201 SER A N 1
ATOM 1679 C CA . SER A 1 201 ? 18.831 -2.706 -9.107 1.00 41.09 201 SER A CA 1
ATOM 1680 C C . SER A 1 201 ? 18.530 -3.572 -7.894 1.00 41.09 201 SER A C 1
ATOM 1682 O O . SER A 1 201 ? 17.831 -4.577 -7.996 1.00 41.09 201 SER A O 1
ATOM 1684 N N . ASN A 1 202 ? 19.046 -3.153 -6.746 1.00 38.53 202 ASN A N 1
ATOM 1685 C CA . ASN A 1 202 ? 18.753 -3.755 -5.455 1.00 38.53 202 ASN A CA 1
ATOM 1686 C C . ASN A 1 202 ? 17.349 -3.333 -4.997 1.00 38.53 202 ASN A C 1
ATOM 1688 O O . ASN A 1 202 ? 17.059 -2.140 -5.024 1.00 38.53 202 ASN A O 1
ATOM 1692 N N . GLY A 1 203 ? 16.537 -4.298 -4.563 1.00 53.91 203 GLY A N 1
ATOM 1693 C CA . GLY A 1 203 ? 15.492 -4.073 -3.561 1.00 53.91 203 GLY A CA 1
ATOM 1694 C C . GLY A 1 203 ? 14.096 -3.672 -4.041 1.00 53.91 203 GLY A C 1
ATOM 1695 O O . GLY A 1 203 ? 13.897 -3.162 -5.144 1.00 53.91 203 GLY A O 1
ATOM 1696 N N . ASP A 1 204 ? 13.125 -3.926 -3.164 1.00 63.44 204 ASP A N 1
ATOM 1697 C CA . ASP A 1 204 ? 11.755 -3.427 -3.249 1.00 63.44 204 ASP A CA 1
ATOM 1698 C C . ASP A 1 204 ? 11.713 -1.972 -2.764 1.00 63.44 204 ASP A C 1
ATOM 1700 O O . ASP A 1 204 ? 11.494 -1.686 -1.589 1.00 63.44 204 ASP A O 1
ATOM 1704 N N . TRP A 1 205 ? 11.924 -1.029 -3.682 1.00 66.69 205 TRP A N 1
ATOM 1705 C CA . TRP A 1 205 ? 12.004 0.400 -3.351 1.00 66.69 205 TRP A CA 1
ATOM 1706 C C . TRP A 1 205 ? 10.737 0.966 -2.719 1.00 66.69 205 TRP A C 1
ATOM 1708 O O . TRP A 1 205 ? 10.784 2.030 -2.100 1.00 66.69 205 TRP A O 1
ATOM 1718 N N . PHE A 1 206 ? 9.584 0.335 -2.961 1.00 72.12 206 PHE A N 1
ATOM 1719 C CA . PHE A 1 206 ? 8.350 0.795 -2.346 1.00 72.12 206 PHE A CA 1
ATOM 1720 C C . PHE A 1 206 ? 8.350 0.429 -0.865 1.00 72.12 206 PHE A C 1
ATOM 1722 O O . PHE A 1 206 ? 8.077 1.290 -0.031 1.00 72.12 206 PHE A O 1
ATOM 1729 N N . PHE A 1 207 ? 8.714 -0.813 -0.538 1.00 73.50 207 PHE A N 1
ATOM 1730 C CA . PHE A 1 207 ? 8.831 -1.242 0.850 1.00 73.50 207 PHE A CA 1
ATOM 1731 C C . PHE A 1 207 ? 10.008 -0.582 1.577 1.00 73.50 207 PHE A C 1
ATOM 1733 O O . PHE A 1 207 ? 9.836 -0.169 2.721 1.00 73.50 207 PHE A O 1
ATOM 1740 N N . GLU A 1 208 ? 11.151 -0.374 0.912 1.00 80.94 208 GLU A N 1
ATOM 1741 C CA . GLU A 1 208 ? 12.306 0.361 1.462 1.00 80.94 208 GLU A CA 1
ATOM 1742 C C . GLU A 1 208 ? 11.931 1.793 1.879 1.00 80.94 208 GLU A C 1
ATOM 1744 O O . GLU A 1 208 ? 12.327 2.250 2.948 1.00 80.94 208 GLU A O 1
ATOM 1749 N N . ALA A 1 209 ? 11.078 2.479 1.107 1.00 82.62 209 ALA A N 1
ATOM 1750 C CA . ALA A 1 209 ? 10.539 3.791 1.480 1.00 82.62 209 ALA A CA 1
ATOM 1751 C C . ALA A 1 209 ? 9.616 3.762 2.714 1.00 82.62 209 ALA A C 1
ATOM 1753 O O . ALA A 1 209 ? 9.283 4.814 3.253 1.00 82.62 209 ALA A O 1
ATOM 1754 N N . THR A 1 210 ? 9.203 2.575 3.163 1.00 86.75 210 THR A N 1
ATOM 1755 C CA . THR A 1 210 ? 8.385 2.355 4.365 1.00 86.75 210 THR A CA 1
ATOM 1756 C C . THR A 1 210 ? 9.144 1.637 5.486 1.00 86.75 210 THR A C 1
ATOM 1758 O O . THR A 1 210 ? 8.521 1.180 6.445 1.00 86.75 210 THR A O 1
ATOM 1761 N N . ASP A 1 211 ? 10.471 1.527 5.381 1.00 88.56 211 ASP A N 1
ATOM 1762 C CA . ASP A 1 211 ? 11.320 0.899 6.396 1.00 88.56 211 ASP A CA 1
ATOM 1763 C C . ASP A 1 211 ? 11.338 1.690 7.717 1.00 88.56 211 ASP A C 1
ATOM 1765 O O . ASP A 1 211 ? 11.135 2.908 7.741 1.00 88.56 211 ASP A O 1
ATOM 1769 N N . ASP A 1 212 ? 11.615 0.988 8.817 1.00 86.00 212 ASP A N 1
ATOM 1770 C CA . ASP A 1 212 ? 11.649 1.530 10.180 1.00 86.00 212 ASP A CA 1
ATOM 1771 C C . ASP A 1 212 ? 12.619 2.711 10.281 1.00 86.00 212 ASP A C 1
ATOM 1773 O O . ASP A 1 212 ? 12.251 3.807 10.697 1.00 86.00 212 ASP A O 1
ATOM 1777 N N . LEU A 1 213 ? 13.842 2.549 9.762 1.00 86.19 213 LEU A N 1
ATOM 1778 C CA . LEU A 1 213 ? 14.868 3.590 9.843 1.00 86.19 213 LEU A CA 1
ATOM 1779 C C . LEU A 1 213 ? 14.481 4.849 9.062 1.00 86.19 213 LEU A C 1
ATOM 1781 O O . LEU A 1 213 ? 14.880 5.959 9.428 1.00 86.19 213 LEU A O 1
ATOM 1785 N N . VAL A 1 214 ? 13.734 4.692 7.969 1.00 87.69 214 VAL A N 1
ATOM 1786 C CA . VAL A 1 214 ? 13.243 5.812 7.158 1.00 87.69 214 VAL A CA 1
ATOM 1787 C C . VAL A 1 214 ? 12.155 6.560 7.931 1.00 87.69 214 VAL A C 1
ATOM 1789 O O . VAL A 1 214 ? 12.218 7.789 8.029 1.00 87.69 214 VAL A O 1
ATOM 1792 N N . GLN A 1 215 ? 11.220 5.830 8.549 1.00 89.44 215 GLN A N 1
ATOM 1793 C CA . GLN A 1 215 ? 10.174 6.399 9.402 1.00 89.44 215 GLN A CA 1
ATOM 1794 C C . GLN A 1 215 ? 10.754 7.091 10.648 1.00 89.44 215 GLN A C 1
ATOM 1796 O O . GLN A 1 215 ? 10.408 8.240 10.918 1.00 89.44 215 GLN A O 1
ATOM 1801 N N . GLU A 1 216 ? 11.683 6.462 11.373 1.00 86.25 216 GLU A N 1
ATOM 1802 C CA . GLU A 1 216 ? 12.354 7.042 12.548 1.00 86.25 216 GLU A CA 1
ATOM 1803 C C . GLU A 1 216 ? 13.087 8.347 12.207 1.00 86.25 216 GLU A C 1
ATOM 1805 O O . GLU A 1 216 ? 12.940 9.366 12.890 1.00 86.25 216 GLU A O 1
ATOM 1810 N N . ARG A 1 217 ? 13.866 8.358 11.115 1.00 87.12 217 ARG A N 1
ATOM 1811 C CA . ARG A 1 217 ? 14.568 9.568 10.649 1.00 87.12 217 ARG A CA 1
ATOM 1812 C C . ARG A 1 217 ? 13.611 10.670 10.228 1.00 87.12 217 ARG A C 1
ATOM 1814 O O . ARG A 1 217 ? 13.969 11.848 10.324 1.00 87.12 217 ARG A O 1
ATOM 1821 N N . TRP A 1 218 ? 12.448 10.312 9.691 1.00 85.44 218 TRP A N 1
ATOM 1822 C CA . TRP A 1 218 ? 11.410 11.276 9.356 1.00 85.44 218 TRP A CA 1
ATOM 1823 C C . TRP A 1 218 ? 10.809 11.884 10.624 1.00 85.44 218 TRP A C 1
ATOM 1825 O O . TRP A 1 218 ? 10.927 13.095 10.804 1.00 85.44 218 TRP A O 1
ATOM 1835 N N . ARG A 1 219 ? 10.327 11.054 11.559 1.00 85.50 219 ARG A N 1
ATOM 1836 C CA . ARG A 1 219 ? 9.760 11.486 12.852 1.00 85.50 219 ARG A CA 1
ATOM 1837 C C . ARG A 1 219 ? 10.730 12.332 13.677 1.00 85.50 219 ARG A C 1
ATOM 1839 O O . ARG A 1 219 ? 10.341 13.324 14.287 1.00 85.50 219 ARG A O 1
ATOM 1846 N N . GLY A 1 220 ? 12.022 11.996 13.648 1.00 83.62 220 GLY A N 1
ATOM 1847 C CA . GLY A 1 220 ? 13.068 12.774 14.318 1.00 83.62 220 GLY A CA 1
ATOM 1848 C C . GLY A 1 220 ? 13.292 14.176 13.731 1.00 83.62 220 GLY A C 1
ATOM 1849 O O . GLY A 1 220 ? 13.841 15.045 14.411 1.00 83.62 220 GLY A O 1
ATOM 1850 N N . ARG A 1 221 ? 12.885 14.415 12.476 1.00 85.12 221 ARG A N 1
ATOM 1851 C CA . ARG A 1 221 ? 12.969 15.724 11.803 1.00 85.12 221 ARG A CA 1
ATOM 1852 C C . ARG A 1 221 ? 11.644 16.480 11.828 1.00 85.12 221 ARG A C 1
ATOM 1854 O O . ARG A 1 221 ? 11.659 17.704 11.962 1.00 85.12 221 ARG A O 1
ATOM 1861 N N . PHE A 1 222 ? 10.531 15.770 11.686 1.00 83.44 222 PHE A N 1
ATOM 1862 C CA . PHE A 1 222 ? 9.190 16.324 11.592 1.00 83.44 222 PHE A CA 1
ATOM 1863 C C . PHE A 1 222 ? 8.200 15.428 12.337 1.00 83.44 222 PHE A C 1
ATOM 1865 O O . PHE A 1 222 ? 8.034 14.264 11.991 1.00 83.44 222 PHE A O 1
ATOM 1872 N N . LEU A 1 223 ? 7.531 15.988 13.346 1.00 85.00 223 LEU A N 1
ATOM 1873 C CA . LEU A 1 223 ? 6.460 15.304 14.064 1.00 85.00 223 LEU A CA 1
ATOM 1874 C C . LEU A 1 223 ? 5.127 15.641 13.389 1.00 85.00 223 LEU A C 1
ATOM 1876 O O . LEU A 1 223 ? 4.690 16.795 13.444 1.00 85.00 223 LEU A O 1
ATOM 1880 N N . SER A 1 224 ? 4.506 14.659 12.736 1.00 86.69 224 SER A N 1
ATOM 1881 C CA . SER A 1 224 ? 3.219 14.850 12.064 1.00 86.69 224 SER A CA 1
ATOM 1882 C C . SER A 1 224 ? 2.052 14.878 13.061 1.00 86.69 224 SER A C 1
ATOM 1884 O O . SER A 1 224 ? 2.168 14.422 14.201 1.00 86.69 224 SER A O 1
ATOM 1886 N N . GLU A 1 225 ? 0.885 15.369 12.623 1.00 89.25 225 GLU A N 1
ATOM 1887 C CA . GLU A 1 225 ? -0.356 15.259 13.411 1.00 89.25 225 GLU A CA 1
ATOM 1888 C C . GLU A 1 225 ? -0.693 13.790 13.727 1.00 89.25 225 GLU A C 1
ATOM 1890 O O . GLU A 1 225 ? -1.194 13.490 14.809 1.00 89.25 225 GLU A O 1
ATOM 1895 N N . GLY A 1 226 ? -0.370 12.867 12.812 1.00 89.06 226 GLY A N 1
ATOM 1896 C CA . GLY A 1 226 ? -0.550 11.429 13.009 1.00 89.06 226 GLY A CA 1
ATOM 1897 C C . GLY A 1 226 ? 0.360 10.860 14.098 1.00 89.06 226 GLY A C 1
ATOM 1898 O O . GLY A 1 226 ? -0.105 10.075 14.924 1.00 89.06 226 GLY A O 1
ATOM 1899 N N . ASP A 1 227 ? 1.626 11.287 14.143 1.00 90.50 227 ASP A N 1
ATOM 1900 C CA . ASP A 1 227 ? 2.566 10.885 15.201 1.00 90.50 227 ASP A CA 1
ATOM 1901 C C . ASP A 1 227 ? 2.103 11.409 16.563 1.00 90.50 227 ASP A C 1
ATOM 1903 O O . ASP A 1 227 ? 2.045 10.664 17.536 1.00 90.50 227 ASP A O 1
ATOM 1907 N N . GLN A 1 228 ? 1.659 12.666 16.618 1.00 91.94 228 GLN A N 1
ATOM 1908 C CA . GLN A 1 228 ? 1.120 13.247 17.842 1.00 91.94 228 GLN A CA 1
ATOM 1909 C C . GLN A 1 228 ? -0.137 12.497 18.325 1.00 91.94 228 GLN A C 1
ATOM 1911 O O . GLN A 1 228 ? -0.260 12.184 19.511 1.00 91.94 228 GLN A O 1
ATOM 1916 N N . ALA A 1 229 ? -1.065 12.177 17.418 1.00 92.94 229 ALA A N 1
ATOM 1917 C CA . ALA A 1 229 ? -2.264 11.414 17.753 1.00 92.94 229 ALA A CA 1
ATOM 1918 C C . ALA A 1 229 ? -1.928 9.993 18.243 1.00 92.94 229 ALA A C 1
ATOM 1920 O O . ALA A 1 229 ? -2.596 9.476 19.144 1.00 92.94 229 ALA A O 1
ATOM 1921 N N . GLN A 1 230 ? -0.887 9.369 17.682 1.00 92.94 230 GLN A N 1
ATOM 1922 C CA . GLN A 1 230 ? -0.353 8.095 18.158 1.00 92.94 230 GLN A CA 1
ATOM 1923 C C . GLN A 1 230 ? 0.218 8.215 19.576 1.00 92.94 230 GLN A C 1
ATOM 1925 O O . GLN A 1 230 ? -0.154 7.413 20.433 1.00 92.94 230 GLN A O 1
ATOM 1930 N N . ASP A 1 231 ? 1.058 9.215 19.849 1.00 90.81 231 ASP A N 1
ATOM 1931 C CA . ASP A 1 231 ? 1.687 9.418 21.162 1.00 90.81 231 ASP A CA 1
ATOM 1932 C C . ASP A 1 231 ? 0.645 9.602 22.272 1.00 90.81 231 ASP A C 1
ATOM 1934 O O . ASP A 1 231 ? 0.767 9.049 23.368 1.00 90.81 231 ASP A O 1
ATOM 1938 N N . TYR A 1 232 ? -0.430 10.339 21.979 1.00 92.81 232 TYR A N 1
ATOM 1939 C CA . TYR A 1 232 ? -1.536 10.550 22.913 1.00 92.81 232 TYR A CA 1
ATOM 1940 C C . TYR A 1 232 ? -2.571 9.422 22.928 1.00 92.81 232 TYR A C 1
ATOM 1942 O O . TYR A 1 232 ? -3.529 9.501 23.701 1.00 92.81 232 TYR A O 1
ATOM 1950 N N . ARG A 1 233 ? -2.388 8.376 22.109 1.00 93.00 233 ARG A N 1
ATOM 1951 C CA . ARG A 1 233 ? -3.343 7.269 21.939 1.00 93.00 233 ARG A CA 1
ATOM 1952 C C . ARG A 1 233 ? -4.759 7.787 21.701 1.00 93.00 233 ARG A C 1
ATOM 1954 O O . ARG A 1 233 ? -5.716 7.313 22.316 1.00 93.00 233 ARG A O 1
ATOM 1961 N N . GLU A 1 234 ? -4.881 8.793 20.836 1.00 96.25 234 GLU A N 1
ATOM 1962 C CA . GLU A 1 234 ? -6.166 9.430 20.569 1.00 96.25 234 GLU A CA 1
ATOM 1963 C C . GLU A 1 234 ? -7.199 8.395 20.096 1.00 96.25 234 GLU A C 1
ATOM 1965 O O . GLU A 1 234 ? -6.841 7.459 19.375 1.00 96.25 234 GLU A O 1
ATOM 1970 N N . PRO A 1 235 ? -8.477 8.519 20.496 1.00 96.12 235 PRO A N 1
ATOM 1971 C CA . PRO A 1 235 ? -9.505 7.581 20.069 1.00 96.12 235 PRO A CA 1
ATOM 1972 C C . PRO A 1 235 ? -9.689 7.589 18.550 1.00 96.12 235 PRO A C 1
ATOM 1974 O O . PRO A 1 235 ? -9.904 8.637 17.945 1.00 96.12 235 PRO A O 1
ATOM 1977 N N . MET A 1 236 ? -9.695 6.401 17.956 1.00 94.94 236 MET A N 1
ATOM 1978 C CA . MET A 1 236 ? -9.943 6.168 16.536 1.00 94.94 236 MET A CA 1
ATOM 1979 C C . MET A 1 236 ? -11.036 5.095 16.384 1.00 94.94 236 MET A C 1
ATOM 1981 O O . MET A 1 236 ? -10.743 3.946 16.040 1.00 94.94 236 MET A O 1
ATOM 1985 N N . PRO A 1 237 ? -12.303 5.426 16.698 1.00 95.00 237 PRO A N 1
ATOM 1986 C CA . PRO A 1 237 ? -13.397 4.468 16.622 1.00 95.00 237 PRO A CA 1
ATOM 1987 C C . PRO A 1 237 ? -13.740 4.121 15.169 1.00 95.00 237 PRO A C 1
ATOM 1989 O O . PRO A 1 237 ? -13.615 4.939 14.256 1.00 95.00 237 PRO A O 1
ATOM 1992 N N . PHE A 1 238 ? -14.250 2.909 14.950 1.00 96.12 238 PHE A N 1
ATOM 1993 C CA . PHE A 1 238 ? -14.784 2.537 13.644 1.00 96.12 238 PHE A CA 1
ATOM 1994 C C . PHE A 1 238 ? -16.149 3.200 13.401 1.00 96.12 238 PHE A C 1
ATOM 1996 O O . PHE A 1 238 ? -17.143 2.880 14.053 1.00 96.12 238 PHE A O 1
ATOM 2003 N N . GLU A 1 239 ? -16.215 4.088 12.410 1.00 93.69 239 GLU A N 1
ATOM 2004 C CA . GLU A 1 239 ? -17.426 4.847 12.052 1.00 93.69 239 GLU A CA 1
ATOM 2005 C C . GLU A 1 239 ? -18.128 4.341 10.773 1.00 93.69 239 GLU A C 1
ATOM 2007 O O . GLU A 1 239 ? -19.062 4.967 10.253 1.00 93.69 239 GLU A O 1
ATOM 2012 N N . GLY A 1 240 ? -17.706 3.180 10.270 1.00 92.44 240 GLY A N 1
ATOM 2013 C CA . GLY A 1 240 ? -18.242 2.551 9.067 1.00 92.44 240 GLY A CA 1
ATOM 2014 C C . GLY A 1 240 ? -17.320 2.653 7.851 1.00 92.44 240 GLY A C 1
ATOM 2015 O O . GLY A 1 240 ? -16.351 3.405 7.822 1.00 92.44 240 GLY A O 1
ATOM 2016 N N . ASP A 1 241 ? -17.665 1.903 6.806 1.00 90.12 241 ASP A N 1
ATOM 2017 C CA . ASP A 1 241 ? -16.913 1.828 5.550 1.00 90.12 241 ASP A CA 1
ATOM 2018 C C . ASP A 1 241 ? -17.139 3.060 4.656 1.00 90.12 241 ASP A C 1
ATOM 2020 O O . ASP A 1 241 ? -17.822 2.996 3.630 1.00 90.12 241 ASP A O 1
ATOM 2024 N N . ARG A 1 242 ? -16.588 4.211 5.059 1.00 84.94 242 ARG A N 1
ATOM 2025 C CA . ARG A 1 242 ? -16.612 5.459 4.279 1.00 84.94 242 ARG A CA 1
ATOM 2026 C C . ARG A 1 242 ? -15.212 5.845 3.821 1.00 84.94 242 ARG A C 1
ATOM 2028 O O . ARG A 1 242 ? -14.216 5.524 4.460 1.00 84.94 242 ARG A O 1
ATOM 2035 N N . GLU A 1 243 ? -15.146 6.555 2.703 1.00 80.38 243 GLU A N 1
ATOM 2036 C CA . GLU A 1 243 ? -13.883 7.082 2.193 1.00 80.38 243 GLU A CA 1
ATOM 2037 C C . GLU A 1 243 ? -13.289 8.118 3.160 1.00 80.38 243 GLU A C 1
ATOM 2039 O O . GLU A 1 243 ? -14.009 8.973 3.677 1.00 80.38 243 GLU A O 1
ATOM 2044 N N . GLY A 1 244 ? -11.981 8.019 3.408 1.00 79.88 244 GLY A N 1
ATOM 2045 C CA . GLY A 1 244 ? -11.242 8.897 4.320 1.00 79.88 244 GLY A CA 1
ATOM 2046 C C . GLY A 1 244 ? -11.343 8.538 5.808 1.00 79.88 244 GLY A C 1
ATOM 2047 O O . GLY A 1 244 ? -10.641 9.149 6.604 1.00 79.88 244 GLY A O 1
ATOM 2048 N N . LEU A 1 245 ? -12.172 7.561 6.192 1.00 87.50 245 LEU A N 1
ATOM 2049 C CA . LEU A 1 245 ? -12.258 7.074 7.572 1.00 87.50 245 LEU A CA 1
ATOM 2050 C C . LEU A 1 245 ? -11.392 5.822 7.782 1.00 87.50 245 LEU A C 1
ATOM 2052 O O . LEU A 1 245 ? -11.154 5.079 6.821 1.00 87.50 245 LEU A O 1
ATOM 2056 N N . PRO A 1 246 ? -10.938 5.571 9.024 1.00 89.38 246 PRO A N 1
ATOM 2057 C CA . PRO A 1 246 ? -10.185 4.372 9.352 1.00 89.38 246 PRO A CA 1
ATOM 2058 C C . PRO A 1 246 ? -11.022 3.114 9.106 1.00 89.38 246 PRO A C 1
ATOM 2060 O O . PRO A 1 246 ? -12.225 3.043 9.374 1.00 89.38 246 PRO A O 1
ATOM 2063 N N . LEU A 1 247 ? -10.351 2.103 8.573 1.00 94.19 247 LEU A N 1
ATOM 2064 C CA . LEU A 1 247 ? -10.943 0.830 8.184 1.00 94.19 247 LEU A CA 1
ATOM 2065 C C . LEU A 1 247 ? -11.072 -0.091 9.394 1.00 94.19 247 LEU A C 1
ATOM 2067 O O . LEU A 1 247 ? -10.220 -0.044 10.277 1.00 94.19 247 LEU A O 1
ATOM 2071 N N . LEU A 1 248 ? -12.069 -0.987 9.417 1.00 96.25 248 LEU A N 1
ATOM 2072 C CA . LEU A 1 248 ? -12.263 -1.884 10.566 1.00 96.25 248 LEU A CA 1
ATOM 2073 C C . LEU A 1 248 ? -10.993 -2.683 10.891 1.00 96.25 248 LEU A C 1
ATOM 2075 O O . LEU A 1 248 ? -10.628 -2.786 12.056 1.00 96.25 248 LEU A O 1
ATOM 2079 N N . ALA A 1 249 ? -10.297 -3.203 9.876 1.00 95.81 249 ALA A N 1
ATOM 2080 C CA . ALA A 1 249 ? -9.036 -3.911 10.083 1.00 95.81 249 ALA A CA 1
ATOM 2081 C C . ALA A 1 249 ? -7.991 -3.039 10.800 1.00 95.81 249 ALA A C 1
ATOM 2083 O O . ALA A 1 249 ? -7.359 -3.499 11.743 1.00 95.81 249 ALA A O 1
ATOM 2084 N N . TRP A 1 250 ? -7.859 -1.768 10.411 1.00 95.81 250 TRP A N 1
ATOM 2085 C CA . TRP A 1 250 ? -6.941 -0.826 11.056 1.00 95.81 250 TRP A CA 1
ATOM 2086 C C . TRP A 1 250 ? -7.321 -0.561 12.513 1.00 95.81 250 TRP A C 1
ATOM 2088 O O . TRP A 1 250 ? -6.483 -0.622 13.407 1.00 95.81 250 TRP A O 1
ATOM 2098 N N . VAL A 1 251 ? -8.612 -0.327 12.755 1.00 96.06 251 VAL A N 1
ATOM 2099 C CA . VAL A 1 251 ? -9.162 -0.087 14.093 1.00 96.06 251 VAL A CA 1
ATOM 2100 C C . VAL A 1 251 ? -8.930 -1.290 15.017 1.00 96.06 251 VAL A C 1
ATOM 2102 O O . VAL A 1 251 ? -8.597 -1.099 16.186 1.00 96.06 251 VAL A O 1
ATOM 2105 N N . ILE A 1 252 ? -9.056 -2.518 14.498 1.00 94.94 252 ILE A N 1
ATOM 2106 C CA . ILE A 1 252 ? -8.777 -3.758 15.241 1.00 94.94 252 ILE A CA 1
ATOM 2107 C C . ILE A 1 252 ? -7.299 -3.843 15.632 1.00 94.94 252 ILE A C 1
ATOM 2109 O O . ILE A 1 252 ? -7.004 -4.049 16.808 1.00 94.94 252 ILE A O 1
ATOM 2113 N N . LEU A 1 253 ? -6.377 -3.655 14.677 1.00 93.19 253 LEU A N 1
ATOM 2114 C CA . LEU A 1 253 ? -4.930 -3.740 14.929 1.00 93.19 253 LEU A CA 1
ATOM 2115 C C . LEU A 1 253 ? -4.495 -2.795 16.056 1.00 93.19 253 LEU A C 1
ATOM 2117 O O . LEU A 1 253 ? -3.683 -3.152 16.909 1.00 93.19 253 LEU A O 1
ATOM 2121 N N . TRP A 1 254 ? -5.089 -1.606 16.101 1.00 93.50 254 TRP A N 1
ATOM 2122 C CA . TRP A 1 254 ? -4.690 -0.555 17.030 1.00 93.50 254 TRP A CA 1
ATOM 2123 C C . TRP A 1 254 ? -5.653 -0.351 18.199 1.00 93.50 254 TRP A C 1
ATOM 2125 O O . TRP A 1 254 ? -5.563 0.659 18.898 1.00 93.50 254 TRP A O 1
ATOM 2135 N N . LYS A 1 255 ? -6.547 -1.316 18.459 1.00 92.69 255 LYS A N 1
ATOM 2136 C CA . LYS A 1 255 ? -7.462 -1.323 19.616 1.00 92.69 255 LYS A CA 1
ATOM 2137 C C . LYS A 1 255 ? -8.238 -0.000 19.765 1.00 92.69 255 LYS A C 1
ATOM 2139 O O . LYS A 1 255 ? -8.278 0.580 20.845 1.00 92.69 255 LYS A O 1
ATOM 2144 N N . GLU A 1 256 ? -8.811 0.495 18.666 1.00 93.94 256 GLU A N 1
ATOM 2145 C CA . GLU A 1 256 ? -9.572 1.760 18.603 1.00 93.94 256 GLU A CA 1
ATOM 2146 C C . GLU A 1 256 ? -8.787 3.023 18.996 1.00 93.94 256 GLU A C 1
ATOM 2148 O O . GLU A 1 256 ? -9.369 4.021 19.425 1.00 93.94 256 GLU A O 1
ATOM 2153 N N . THR A 1 257 ? -7.464 3.014 18.833 1.00 94.81 257 THR A N 1
ATOM 2154 C CA . THR A 1 257 ? -6.611 4.185 19.086 1.00 94.81 257 THR A CA 1
ATOM 2155 C C . THR A 1 257 ? -5.712 4.479 17.893 1.00 94.81 257 THR A C 1
ATOM 2157 O O . THR A 1 257 ? -5.378 3.583 17.121 1.00 94.81 257 THR A O 1
ATOM 2160 N N . SER A 1 258 ? -5.317 5.738 17.737 1.00 94.00 258 SER A N 1
ATOM 2161 C CA . SER A 1 258 ? -4.518 6.207 16.607 1.00 94.00 258 SER A CA 1
ATOM 2162 C C . SER A 1 258 ? -3.155 5.520 16.513 1.00 94.00 258 SER A C 1
ATOM 2164 O O . SER A 1 258 ? -2.466 5.308 17.513 1.00 94.00 258 SER A O 1
ATOM 2166 N N . SER A 1 259 ? -2.755 5.194 15.286 1.00 93.38 259 SER A N 1
ATOM 2167 C CA . SER A 1 259 ? -1.423 4.694 14.954 1.00 93.38 259 SER A CA 1
ATOM 2168 C C . SER A 1 259 ? -0.992 5.240 13.603 1.00 93.38 259 SER A C 1
ATOM 2170 O O . SER A 1 259 ? -1.765 5.184 12.643 1.00 93.38 259 SER A O 1
ATOM 2172 N N . ASN A 1 260 ? 0.240 5.737 13.561 1.00 92.75 260 ASN A N 1
ATOM 2173 C CA . ASN A 1 260 ? 0.964 6.198 12.388 1.00 92.75 260 ASN A CA 1
ATOM 2174 C C . ASN A 1 260 ? 2.032 5.191 11.924 1.00 92.75 260 ASN A C 1
ATOM 2176 O O . ASN A 1 260 ? 2.905 5.540 11.133 1.00 92.75 260 ASN A O 1
ATOM 2180 N N . LEU A 1 261 ? 1.982 3.950 12.424 1.00 91.12 261 LEU A N 1
ATOM 2181 C CA . LEU A 1 261 ? 2.889 2.869 12.035 1.00 91.12 261 LEU A CA 1
ATOM 2182 C C . LEU A 1 261 ? 2.337 2.101 10.840 1.00 91.12 261 LEU A C 1
ATOM 2184 O O . LEU A 1 261 ? 1.217 1.605 10.894 1.00 91.12 261 LEU A O 1
ATOM 2188 N N . TYR A 1 262 ? 3.144 1.950 9.798 1.00 92.81 262 TYR A N 1
ATOM 2189 C CA . TYR A 1 262 ? 2.852 1.185 8.582 1.00 92.81 262 TYR A CA 1
ATOM 2190 C C . TYR A 1 262 ? 4.137 0.499 8.092 1.00 92.81 262 TYR A C 1
ATOM 2192 O O . TYR A 1 262 ? 5.186 0.611 8.729 1.00 92.81 262 TYR A O 1
ATOM 2200 N N . GLY A 1 263 ? 4.084 -0.224 6.975 1.00 90.75 263 GLY A N 1
ATOM 2201 C CA . GLY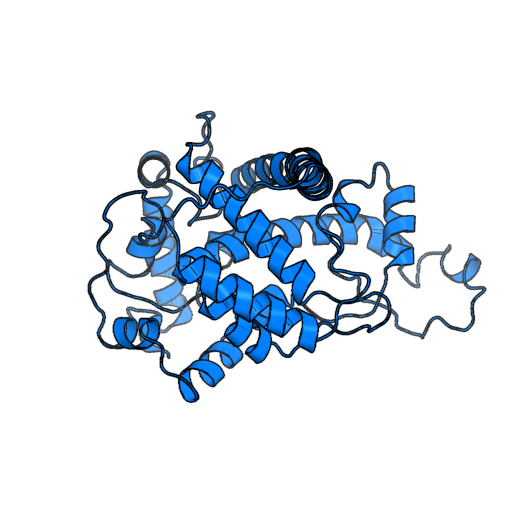 A 1 263 ? 5.259 -0.881 6.411 1.00 90.75 263 GLY A CA 1
ATOM 2202 C C . GLY A 1 263 ? 5.769 -1.978 7.338 1.00 90.75 263 GLY A C 1
ATOM 2203 O O . GLY A 1 263 ? 5.010 -2.827 7.800 1.00 90.75 263 GLY A O 1
ATOM 2204 N N . VAL A 1 264 ? 7.056 -1.978 7.649 1.00 87.00 264 VAL A N 1
ATOM 2205 C CA . VAL A 1 264 ? 7.689 -3.046 8.442 1.00 87.00 264 VAL A CA 1
ATOM 2206 C C . VAL A 1 264 ? 7.031 -3.325 9.809 1.00 87.00 264 VAL A C 1
ATOM 2208 O O . VAL A 1 264 ? 7.141 -4.434 10.326 1.00 87.00 264 VAL A O 1
ATOM 2211 N N . HIS A 1 265 ? 6.264 -2.379 10.363 1.00 88.00 265 HIS A N 1
ATOM 2212 C CA . HIS A 1 265 ? 5.508 -2.567 11.608 1.00 88.00 265 HIS A CA 1
ATOM 2213 C C . HIS A 1 265 ? 4.239 -3.426 11.467 1.00 88.00 265 HIS A C 1
ATOM 2215 O O . HIS A 1 265 ? 3.678 -3.854 12.475 1.00 88.00 265 HIS A O 1
ATOM 2221 N N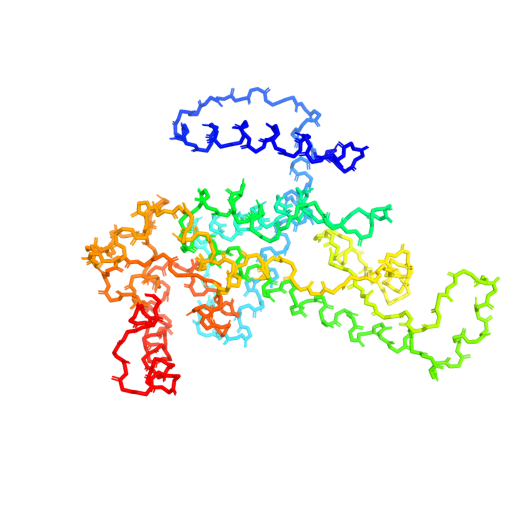 . ILE A 1 266 ? 3.766 -3.679 10.244 1.00 90.12 266 ILE A N 1
ATOM 2222 C CA . ILE A 1 266 ? 2.601 -4.523 9.953 1.00 90.12 266 ILE A CA 1
ATOM 2223 C C . ILE A 1 266 ? 3.065 -5.845 9.336 1.00 90.12 266 ILE A C 1
ATOM 2225 O O . ILE A 1 266 ? 3.902 -5.871 8.431 1.00 90.12 266 ILE A O 1
ATOM 2229 N N . MET A 1 267 ? 2.477 -6.952 9.798 1.00 90.00 267 MET A N 1
ATOM 2230 C CA . MET A 1 267 ? 2.790 -8.297 9.308 1.00 90.00 267 MET A CA 1
ATOM 2231 C C . MET A 1 267 ? 2.535 -8.430 7.802 1.00 90.00 267 MET A C 1
ATOM 2233 O O . MET A 1 267 ? 1.434 -8.155 7.323 1.00 90.00 267 MET A O 1
ATOM 2237 N N . GLU A 1 268 ? 3.513 -8.972 7.076 1.00 88.38 268 GLU A N 1
ATOM 2238 C CA . GLU A 1 268 ? 3.406 -9.267 5.641 1.00 88.38 268 GLU A CA 1
ATOM 2239 C C . GLU A 1 268 ? 2.185 -10.140 5.314 1.00 88.38 268 GLU A C 1
ATOM 2241 O O . GLU A 1 268 ? 1.431 -9.834 4.392 1.00 88.38 268 GLU A O 1
ATOM 2246 N N . ALA A 1 269 ? 1.902 -11.145 6.150 1.00 90.69 269 ALA A N 1
ATOM 2247 C CA . ALA A 1 269 ? 0.745 -12.024 5.993 1.00 90.69 269 ALA A CA 1
ATOM 2248 C C . ALA A 1 269 ? -0.588 -11.260 5.899 1.00 90.69 269 ALA A C 1
ATOM 2250 O O . ALA A 1 269 ? -1.510 -11.716 5.233 1.00 90.69 269 ALA A O 1
ATOM 2251 N N . PHE A 1 270 ? -0.723 -10.087 6.529 1.00 93.75 270 PHE A N 1
ATOM 2252 C CA . PHE A 1 270 ? -1.942 -9.278 6.422 1.00 93.75 270 PHE A CA 1
ATOM 2253 C C . PHE A 1 270 ? -2.087 -8.600 5.057 1.00 93.75 270 PHE A C 1
ATOM 2255 O O . PHE A 1 270 ? -3.212 -8.389 4.598 1.00 93.75 270 PHE A O 1
ATOM 2262 N N . ARG A 1 271 ? -0.975 -8.317 4.373 1.00 93.69 271 ARG A N 1
ATOM 2263 C CA . ARG A 1 271 ? -0.966 -7.793 3.000 1.00 93.69 271 ARG A CA 1
ATOM 2264 C C . ARG A 1 271 ? -1.328 -8.860 1.983 1.00 93.69 271 ARG A C 1
ATOM 2266 O O . ARG A 1 271 ? -2.056 -8.566 1.036 1.00 93.69 271 ARG A O 1
ATOM 2273 N N . GLU A 1 272 ? -0.895 -10.098 2.215 1.00 91.44 272 GLU A N 1
ATOM 2274 C CA . GLU A 1 272 ? -1.161 -11.243 1.334 1.00 91.44 272 GLU A CA 1
ATOM 2275 C C . GLU A 1 272 ? -2.651 -11.521 1.120 1.00 91.44 272 GLU A C 1
ATOM 2277 O O . GLU A 1 272 ? -3.084 -11.925 0.037 1.00 91.44 272 GLU A O 1
ATOM 2282 N N . TRP A 1 273 ? -3.467 -11.264 2.144 1.00 92.25 273 TRP A N 1
ATOM 2283 C CA . TRP A 1 273 ? -4.920 -11.324 2.020 1.00 92.25 273 TRP A CA 1
ATOM 2284 C C . TRP A 1 273 ? -5.598 -9.954 2.000 1.00 92.25 273 TRP A C 1
ATOM 2286 O O . TRP A 1 273 ? -6.825 -9.880 2.000 1.00 92.25 273 TRP A O 1
ATOM 2296 N N . GLY A 1 274 ? -4.828 -8.868 1.921 1.00 93.38 274 GLY A N 1
ATOM 2297 C CA . GLY A 1 274 ? -5.329 -7.507 1.777 1.00 93.38 274 GLY A CA 1
ATOM 2298 C C . GLY A 1 274 ? -6.233 -7.068 2.923 1.00 93.38 274 GLY A C 1
ATOM 2299 O O . GLY A 1 274 ? -7.347 -6.628 2.663 1.00 93.38 274 GLY A O 1
ATOM 2300 N N . SER A 1 275 ? -5.804 -7.209 4.178 1.00 93.75 275 SER A N 1
ATOM 2301 C CA . SER A 1 275 ? -6.639 -6.975 5.369 1.00 93.75 275 SER A CA 1
ATOM 2302 C C . SER A 1 275 ? -7.386 -5.635 5.372 1.00 93.75 275 SER A C 1
ATOM 2304 O O . SER A 1 275 ? -8.546 -5.576 5.781 1.00 93.75 275 SER A O 1
ATOM 2306 N N . VAL A 1 276 ? -6.769 -4.586 4.825 1.00 95.00 276 VAL A N 1
ATOM 2307 C CA . VAL A 1 276 ? -7.324 -3.229 4.684 1.00 95.00 276 VAL A CA 1
ATOM 2308 C C . VAL A 1 276 ? -8.186 -3.022 3.422 1.00 95.00 276 VAL A C 1
ATOM 2310 O O . VAL A 1 276 ? -8.701 -1.940 3.174 1.00 95.00 276 VAL A O 1
ATOM 2313 N N . MET A 1 277 ? -8.398 -4.037 2.588 1.00 94.31 277 MET A N 1
ATOM 2314 C CA . MET A 1 277 ? -9.187 -3.889 1.353 1.00 94.31 277 MET A CA 1
ATOM 2315 C C . MET A 1 277 ? -10.686 -4.103 1.565 1.00 94.31 277 MET A C 1
ATOM 2317 O O . MET A 1 277 ? -11.503 -3.645 0.760 1.00 94.31 277 MET A O 1
ATOM 2321 N N . TRP A 1 278 ? -11.053 -4.810 2.629 1.00 94.12 278 TRP A N 1
ATOM 2322 C CA . TRP A 1 278 ? -12.376 -5.405 2.788 1.00 94.12 278 TRP A CA 1
ATOM 2323 C C . TRP A 1 278 ? -13.299 -4.559 3.651 1.00 94.12 278 TRP A C 1
ATOM 2325 O O . TRP A 1 278 ? -12.867 -3.920 4.609 1.00 94.12 278 TRP A O 1
ATOM 2335 N N . ASP A 1 279 ? -14.589 -4.596 3.329 1.00 94.00 279 ASP A N 1
ATOM 2336 C CA . ASP A 1 279 ? -15.599 -3.970 4.175 1.00 94.00 279 ASP A CA 1
ATOM 2337 C C . ASP A 1 279 ? -15.734 -4.714 5.504 1.00 94.00 279 ASP A C 1
ATOM 2339 O O . ASP A 1 279 ? -15.555 -5.937 5.584 1.00 94.00 279 ASP A O 1
ATOM 2343 N N . ALA A 1 280 ? -16.158 -3.994 6.542 1.00 94.81 280 ALA A N 1
ATOM 2344 C CA . ALA A 1 280 ? -16.385 -4.552 7.869 1.00 94.81 280 ALA A CA 1
ATOM 2345 C C . ALA A 1 280 ? -17.305 -5.777 7.836 1.00 94.81 280 ALA A C 1
ATOM 2347 O O . ALA A 1 280 ? -17.018 -6.805 8.449 1.00 94.81 280 ALA A O 1
ATOM 2348 N N . GLY A 1 281 ? -18.394 -5.701 7.064 1.00 92.75 281 GLY A N 1
ATOM 2349 C CA . GLY A 1 281 ? -19.332 -6.812 6.914 1.00 92.75 281 GLY A CA 1
ATOM 2350 C C . GLY A 1 281 ? -18.679 -8.075 6.341 1.00 92.75 281 GLY A C 1
ATOM 2351 O O . GLY A 1 281 ? -19.001 -9.182 6.781 1.00 92.75 281 GLY A O 1
ATOM 2352 N N . ARG A 1 282 ? -17.734 -7.931 5.402 1.00 91.81 282 ARG A N 1
ATOM 2353 C CA . ARG A 1 282 ? -16.988 -9.062 4.837 1.00 91.81 282 ARG A CA 1
ATOM 2354 C C . ARG A 1 282 ? -16.020 -9.634 5.865 1.00 91.81 282 ARG A C 1
ATOM 2356 O O . ARG A 1 282 ? -16.072 -10.836 6.097 1.00 91.81 282 ARG A O 1
ATOM 2363 N N . LEU A 1 283 ? -15.221 -8.784 6.512 1.00 92.88 283 LEU A N 1
ATOM 2364 C CA . LEU A 1 283 ? -14.255 -9.201 7.536 1.00 92.88 283 LEU A CA 1
ATOM 2365 C C . LEU A 1 283 ? -14.919 -9.983 8.676 1.00 92.88 283 LEU A C 1
ATOM 2367 O O . LEU A 1 283 ? -14.414 -11.025 9.092 1.00 92.88 283 LEU A O 1
ATOM 2371 N N . ILE A 1 284 ? -16.068 -9.501 9.156 1.00 93.19 284 ILE A N 1
ATOM 2372 C CA . ILE A 1 284 ? -16.823 -10.140 10.239 1.00 93.19 284 ILE A CA 1
ATOM 2373 C C . ILE A 1 284 ? -17.444 -11.455 9.755 1.00 93.19 284 ILE A C 1
ATOM 2375 O O . ILE A 1 284 ? -17.284 -12.491 10.395 1.00 93.19 284 ILE A O 1
ATOM 2379 N N . SER A 1 285 ? -18.142 -11.447 8.615 1.00 91.12 285 SER A N 1
ATOM 2380 C CA . SER A 1 285 ? -18.867 -12.639 8.144 1.00 91.12 285 SER A CA 1
ATOM 2381 C C . SER A 1 285 ? -17.958 -13.785 7.689 1.00 91.12 285 SER A C 1
ATOM 2383 O O . SER A 1 285 ? -18.370 -14.943 7.762 1.00 91.12 285 SER A O 1
ATOM 2385 N N . SER A 1 286 ? -16.730 -13.495 7.249 1.00 90.25 286 SER A N 1
ATOM 2386 C CA . SER A 1 286 ? -15.740 -14.516 6.890 1.00 90.25 286 SER A CA 1
ATOM 2387 C C . SER A 1 286 ? -14.940 -15.053 8.082 1.00 90.25 286 SER A C 1
ATOM 2389 O O . SER A 1 286 ? -14.178 -16.006 7.906 1.00 90.25 286 SER A O 1
ATOM 2391 N N . GLY A 1 287 ? -15.070 -14.439 9.266 1.00 91.44 287 GLY A N 1
ATOM 2392 C CA . GLY A 1 287 ? -14.219 -14.695 10.433 1.00 91.44 287 GLY A CA 1
ATOM 2393 C C . GLY A 1 287 ? -12.804 -14.112 10.319 1.00 91.44 287 GLY A C 1
ATOM 2394 O O . GLY A 1 287 ? -11.964 -14.388 11.168 1.00 91.44 287 GLY A O 1
ATOM 2395 N N . ALA A 1 288 ? -12.525 -13.304 9.290 1.00 91.94 288 ALA A N 1
ATOM 2396 C CA . ALA A 1 288 ? -11.201 -12.714 9.090 1.00 91.94 288 ALA A CA 1
ATOM 2397 C C . ALA A 1 288 ? -10.876 -11.639 10.134 1.00 91.94 288 ALA 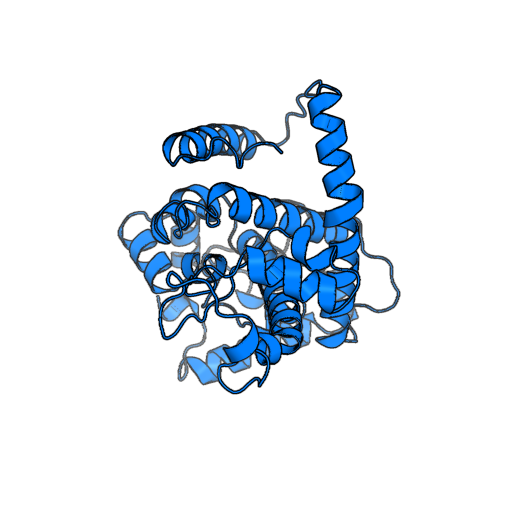A C 1
ATOM 2399 O O . ALA A 1 288 ? -9.709 -11.447 10.454 1.00 91.94 288 ALA A O 1
ATOM 2400 N N . ALA A 1 289 ? -11.890 -10.969 10.692 1.00 94.00 289 ALA A N 1
ATOM 2401 C CA . ALA A 1 289 ? -11.706 -10.059 11.822 1.00 94.00 289 ALA A CA 1
ATOM 2402 C C . ALA A 1 289 ? -11.121 -10.791 13.047 1.00 94.00 289 ALA A C 1
ATOM 2404 O O . ALA A 1 289 ? -10.162 -10.311 13.642 1.00 94.00 289 ALA A O 1
ATOM 2405 N N . ASP A 1 290 ? -11.631 -11.984 13.370 1.00 93.31 290 ASP A N 1
ATOM 2406 C CA . ASP A 1 290 ? -11.126 -12.790 14.490 1.00 93.31 290 ASP A CA 1
ATOM 2407 C C . ASP A 1 290 ? -9.713 -13.321 14.212 1.00 93.31 290 ASP A C 1
ATOM 2409 O O . ASP A 1 290 ? -8.858 -13.337 15.102 1.00 93.31 290 ASP A O 1
ATOM 2413 N N . THR A 1 291 ? -9.447 -13.735 12.965 1.00 92.19 291 THR A N 1
ATOM 2414 C CA . THR A 1 291 ? -8.104 -14.132 12.519 1.00 92.19 291 THR A CA 1
ATOM 2415 C C . THR A 1 291 ? -7.116 -12.976 12.646 1.00 92.19 291 THR A C 1
ATOM 2417 O O . THR A 1 291 ? -6.030 -13.182 13.179 1.00 92.19 291 THR A O 1
ATOM 2420 N N . LEU A 1 292 ? -7.498 -11.768 12.223 1.00 92.81 292 LEU A N 1
ATOM 2421 C CA . LEU A 1 292 ? -6.673 -10.567 12.337 1.00 92.81 292 LEU A CA 1
ATOM 2422 C C . LEU A 1 292 ? -6.297 -10.294 13.798 1.00 92.81 292 LEU A C 1
ATOM 2424 O O . LEU A 1 292 ? -5.115 -10.158 14.094 1.00 92.81 292 LEU A O 1
ATOM 2428 N N . THR A 1 293 ? -7.279 -10.290 14.706 1.00 92.50 293 THR A N 1
ATOM 2429 C CA . THR A 1 293 ? -7.047 -10.096 16.146 1.00 92.50 293 THR A CA 1
ATOM 2430 C C . THR A 1 293 ? -6.090 -11.147 16.705 1.00 92.50 293 THR A C 1
ATOM 2432 O O . THR A 1 293 ? -5.080 -10.803 17.311 1.00 92.50 293 THR A O 1
ATOM 2435 N N . THR A 1 294 ? -6.366 -12.429 16.450 1.00 91.19 294 THR A N 1
ATOM 2436 C CA . THR A 1 294 ? -5.588 -13.548 17.011 1.00 91.19 294 THR A CA 1
ATOM 2437 C C . THR A 1 294 ? -4.137 -13.535 16.527 1.00 91.19 294 THR A C 1
ATOM 2439 O O . THR A 1 294 ? -3.205 -13.706 17.314 1.00 91.19 294 THR A O 1
ATOM 2442 N N . GLU A 1 295 ? -3.929 -13.350 15.222 1.00 90.44 295 GLU A N 1
ATOM 2443 C CA . GLU A 1 295 ? -2.592 -13.342 14.629 1.00 90.44 295 GLU A CA 1
ATOM 2444 C C . GLU A 1 295 ? -1.793 -12.112 15.062 1.00 90.44 295 GLU A C 1
ATOM 2446 O O . GLU A 1 295 ? -0.596 -12.232 15.327 1.00 90.44 295 GLU A O 1
ATOM 2451 N N . TRP A 1 296 ? -2.454 -10.960 15.204 1.00 90.00 296 TRP A N 1
ATOM 2452 C CA . TRP A 1 296 ? -1.819 -9.732 15.670 1.00 90.00 296 TRP A CA 1
ATOM 2453 C C . TRP A 1 296 ? -1.399 -9.819 17.138 1.00 90.00 296 TRP A C 1
ATOM 2455 O O . TRP A 1 296 ? -0.245 -9.549 17.461 1.00 90.00 296 TRP A O 1
ATOM 2465 N N . GLU A 1 297 ? -2.281 -10.292 18.023 1.00 87.31 297 GLU A N 1
ATOM 2466 C CA . GLU A 1 297 ? -1.949 -10.531 19.434 1.00 87.31 297 GLU A CA 1
ATOM 2467 C C . GLU A 1 297 ? -0.774 -11.505 19.578 1.00 87.31 297 GLU A C 1
ATOM 2469 O O . GLU A 1 297 ? 0.152 -11.278 20.365 1.00 87.31 297 GLU A O 1
ATOM 2474 N N . ARG A 1 298 ? -0.774 -12.578 18.775 1.00 86.12 298 ARG A N 1
ATOM 2475 C CA . ARG A 1 298 ? 0.327 -13.544 18.733 1.00 86.12 298 ARG A CA 1
ATOM 2476 C C . ARG A 1 298 ? 1.629 -12.887 18.283 1.00 86.12 298 ARG A C 1
ATOM 2478 O O . ARG A 1 298 ? 2.666 -13.141 18.893 1.00 86.12 298 ARG A O 1
ATOM 2485 N N . PHE A 1 299 ? 1.586 -12.069 17.235 1.00 83.06 299 PHE A N 1
ATOM 2486 C CA . PHE A 1 299 ? 2.751 -11.351 16.732 1.00 83.06 299 PHE A CA 1
ATOM 2487 C C . PHE A 1 299 ? 3.324 -10.396 17.780 1.00 83.06 299 PHE A C 1
ATOM 2489 O O . PHE A 1 299 ? 4.508 -10.507 18.089 1.00 83.06 299 PHE A O 1
ATOM 2496 N N . CYS A 1 300 ? 2.493 -9.554 18.404 1.00 77.69 300 CYS A N 1
ATOM 2497 C CA . CYS A 1 300 ? 2.933 -8.650 19.468 1.00 77.69 300 CYS A CA 1
ATOM 2498 C C . CYS A 1 300 ? 3.553 -9.413 20.650 1.00 77.69 300 CYS A C 1
ATOM 2500 O O . CYS A 1 300 ? 4.604 -9.023 21.148 1.00 77.69 300 CYS A O 1
ATOM 2502 N N . THR A 1 301 ? 2.967 -10.548 21.046 1.00 75.31 301 THR A N 1
ATOM 2503 C CA . THR A 1 301 ? 3.490 -11.369 22.153 1.00 75.31 301 THR A CA 1
ATOM 2504 C C . THR A 1 301 ? 4.856 -11.987 21.826 1.00 75.31 301 THR A C 1
ATOM 2506 O O . THR A 1 301 ? 5.757 -11.996 22.663 1.00 75.31 301 THR A O 1
ATOM 2509 N N . VAL A 1 302 ? 5.020 -12.537 20.616 1.00 68.81 302 VAL A N 1
ATOM 2510 C CA . VAL A 1 302 ? 6.237 -13.263 20.208 1.00 68.81 302 VAL A CA 1
ATOM 2511 C C . VAL A 1 302 ? 7.383 -12.316 19.865 1.00 68.81 302 VAL A C 1
ATOM 2513 O O . VAL A 1 302 ? 8.524 -12.599 20.224 1.00 68.81 302 VAL A O 1
ATOM 2516 N N . ALA A 1 303 ? 7.098 -11.220 19.164 1.00 62.25 303 ALA A N 1
ATOM 2517 C CA . ALA A 1 303 ? 8.123 -10.286 18.716 1.00 62.25 303 ALA A CA 1
ATOM 2518 C C . ALA A 1 303 ? 8.681 -9.435 19.871 1.00 62.25 303 ALA A C 1
ATOM 2520 O O . ALA A 1 303 ? 9.865 -9.103 19.856 1.00 62.25 303 ALA A O 1
ATOM 2521 N N . ASN A 1 304 ? 7.862 -9.128 20.888 1.00 60.59 304 ASN A N 1
ATOM 2522 C CA . ASN A 1 304 ? 8.123 -7.979 21.761 1.00 60.59 304 ASN A CA 1
ATOM 2523 C C . ASN A 1 304 ? 8.230 -8.305 23.265 1.00 60.59 304 ASN A C 1
ATOM 2525 O O . ASN A 1 304 ? 8.246 -7.387 24.075 1.00 60.59 304 ASN A O 1
ATOM 2529 N N . GLY A 1 305 ? 8.318 -9.584 23.657 1.00 54.91 305 GLY A N 1
ATOM 2530 C CA . GLY A 1 305 ? 8.703 -10.000 25.018 1.00 54.91 305 GLY A CA 1
ATOM 2531 C C . GLY A 1 305 ? 7.937 -9.315 26.162 1.00 54.91 305 GLY A C 1
ATOM 2532 O O . GLY A 1 305 ? 8.525 -8.535 26.905 1.00 54.91 305 GLY A O 1
ATOM 2533 N N . ASP A 1 306 ? 6.653 -9.655 26.315 1.00 55.34 306 ASP A N 1
ATOM 2534 C CA . ASP A 1 306 ? 5.680 -9.102 27.284 1.00 55.34 306 ASP A CA 1
ATOM 2535 C C . ASP A 1 306 ? 5.168 -7.667 27.005 1.00 55.34 306 ASP A C 1
ATOM 2537 O O . ASP A 1 306 ? 4.407 -7.130 27.810 1.00 55.34 306 ASP A O 1
ATOM 2541 N N . LEU A 1 307 ? 5.503 -7.042 25.868 1.00 56.03 307 LEU A N 1
ATOM 2542 C CA . LEU A 1 307 ? 4.882 -5.770 25.460 1.00 56.03 307 LEU A CA 1
ATOM 2543 C C . LEU A 1 307 ? 3.460 -5.978 24.903 1.00 56.03 307 LEU A C 1
ATOM 2545 O O . LEU A 1 307 ? 3.235 -6.797 24.011 1.00 56.03 307 LEU A O 1
ATOM 2549 N N . GLU A 1 308 ? 2.498 -5.204 25.418 1.00 61.69 308 GLU A N 1
ATOM 2550 C CA . GLU A 1 308 ? 1.074 -5.289 25.051 1.00 61.69 308 GLU A CA 1
ATOM 2551 C C . GLU A 1 308 ? 0.723 -4.565 23.732 1.00 61.69 308 GLU A C 1
ATOM 2553 O O . GLU A 1 308 ? -0.390 -4.746 23.212 1.00 61.69 308 GLU A O 1
ATOM 2558 N N . ASP A 1 309 ? 1.636 -3.743 23.194 1.00 71.06 309 ASP A N 1
ATOM 2559 C CA . ASP A 1 309 ? 1.402 -2.894 22.021 1.00 71.06 309 ASP A CA 1
ATOM 2560 C C . ASP A 1 309 ? 2.677 -2.638 21.194 1.00 71.06 309 ASP A C 1
ATOM 2562 O O . ASP A 1 309 ? 3.729 -2.295 21.728 1.00 71.06 309 ASP A O 1
ATOM 2566 N N . ALA A 1 310 ? 2.579 -2.760 19.866 1.00 70.88 310 ALA A N 1
ATOM 2567 C CA . ALA A 1 310 ? 3.697 -2.510 18.952 1.00 70.88 310 ALA A CA 1
ATOM 2568 C C . ALA A 1 310 ? 4.161 -1.039 18.935 1.00 70.88 310 ALA A C 1
ATOM 2570 O O . ALA A 1 310 ? 5.294 -0.766 18.552 1.00 70.88 310 ALA A O 1
ATOM 2571 N N . ARG A 1 311 ? 3.314 -0.098 19.375 1.00 80.94 311 ARG A N 1
ATOM 2572 C CA . ARG A 1 311 ? 3.666 1.327 19.494 1.00 80.94 311 ARG A CA 1
ATOM 2573 C C . ARG A 1 311 ? 4.591 1.641 20.668 1.00 80.94 311 ARG A C 1
ATOM 2575 O O . ARG A 1 311 ? 5.149 2.725 20.693 1.00 80.94 311 ARG A O 1
ATOM 2582 N N . ASP A 1 312 ? 4.771 0.726 21.620 1.00 72.12 312 ASP A N 1
ATOM 2583 C CA . ASP A 1 312 ? 5.623 0.964 22.798 1.00 72.12 312 ASP A CA 1
ATOM 2584 C C . ASP A 1 312 ? 7.128 0.799 22.505 1.00 72.12 312 ASP A C 1
ATOM 2586 O O . ASP A 1 312 ? 7.960 0.921 23.404 1.00 72.12 312 ASP A O 1
ATOM 2590 N N . LEU A 1 313 ? 7.479 0.487 21.255 1.00 60.81 313 LEU A N 1
ATOM 2591 C CA . LEU A 1 313 ? 8.847 0.234 20.804 1.00 60.81 313 LEU A CA 1
ATOM 2592 C C . LEU A 1 313 ? 9.522 1.429 20.122 1.00 60.81 313 LEU A C 1
ATOM 2594 O O . LEU A 1 313 ? 10.726 1.355 19.885 1.00 60.81 313 LEU A O 1
ATOM 2598 N N . ILE A 1 314 ? 8.763 2.475 19.785 1.00 57.28 314 ILE A N 1
ATOM 2599 C CA . ILE A 1 314 ? 9.158 3.539 18.847 1.00 57.28 314 ILE A CA 1
ATOM 2600 C C . ILE A 1 314 ? 9.192 4.890 19.551 1.00 57.28 314 ILE A C 1
ATOM 2602 O O . ILE A 1 314 ? 8.266 5.152 20.352 1.00 57.28 314 ILE A O 1
#

Secondary structure (DSSP, 8-state):
---GGG--HHHHHHHHHHHHHHHHTTT--------HHHHHHHHHHIIIIIHHHHHHHHHHHHHH-TTTT-SPPPPHHHHHHHHHHHHHHHHHHHHHSPPTTTSS-SS-HHHHHHHTGGGS-HHHHHHHHHHHHHHHHHHHHHHHHHGGGG-TTSTTHHHH---TTS-TT--------TTHHHH--SHHHHHHHHHTT-----S-HHHHTT-HHHHHHHHTT---HHHHHHHTT-B-----S-TTSPPHHHHHHTTTB-----GGGS-HHHHHTTGGGS-HHHHHHTTHHHHHHHHHHHHHHHHHTT-S-GGGG-

Radius of gyration: 21.06 Å; chains: 1; bounding box: 52×45×56 Å

Foldseek 3Di:
DPLQVPADLVVLLVVLVVVLVDLVPPDPPPVPPDDPVRVVVVCCCCVVFLVVVLVVLQVQLCVLAVLLCDVDDADPLLSVLSSLLLVLLLSLCSRFNDRLPPLGTHDDLLCSCVSRVVSDAQLSLLSNVLSLLVLVVVVVVLCVLCVLVCDPPNPCNVVPPPDPPDDDPQDDFGDDRSPQCVVQPDDVSSNVSRVSGSRDDDDDSSLVSQDPVSVVVNCVVDPDPLNVQLVVQPFQDDPFSDPPHDALLRCLLSVRTGDRHHRPLDDPSCSSNVVSSGGPVSCVVSVVSVVSNVVSQVCCCVVPPPDRHSSVVD